Protein AF-A0A4V1CML1-F1 (afdb_monomer)

Organism: NCBI:txid2566013

Mean predicted aligned error: 15.04 Å

Sequence (201 aa):
MDLTKALAPKSDQLDFADLDASGPQVFTITDVSENGTELADQQPVNIALAEFPRVWRPSKGMLRVLADNWGKDVKVWVGRRVELYGDPDVYFGKEKRGGTRISRLSHITSSKTTLVNPRGGRGAHWTVKPLPDAPTAPALDIATTTDRAALKAAWRAATPEVRAQIEARVAELDAAAKEPEPDQPALDGEWADVAETGGAR

Foldseek 3Di:
DDCPVVPDDPDQADWLVVQVVVPKDKWAFADKDADPDPCCVQQGIWTDTPPDPHTHGDGQLQLQVCCVAQNPPCVSRHRWMWIKHWDQCDDDVPDSRIGIHTAETEPHDAKDKGQSDPVDDDPRIDIHGYDPDQPPLPPDPLVPDPDPVSLVVQLVSDDPVVVVSSVVSVVVSVVVVVDDDPDDDDPPDDDDDDDDDDDDD

Solvent-accessible surface area (backbone atoms only — not comparable to full-atom values): 12138 Å² total; per-residue (Å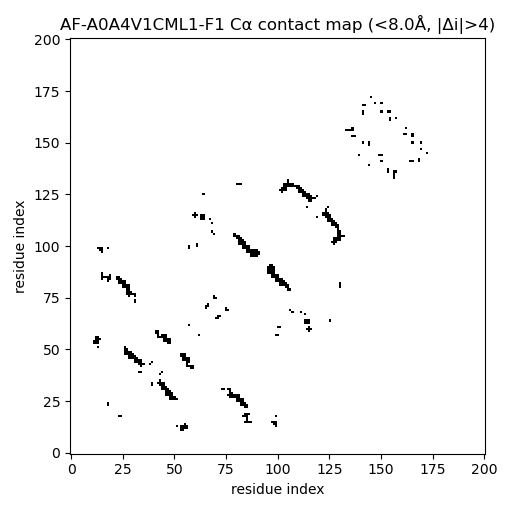²): 137,83,57,70,77,78,68,52,72,97,63,77,48,64,51,26,71,65,22,58,78,67,42,71,44,75,35,37,29,68,42,74,45,77,32,87,56,99,54,22,92,60,26,50,38,34,32,34,34,74,81,42,100,41,30,37,57,52,44,62,36,54,48,42,45,48,32,76,67,68,44,80,56,62,78,71,46,45,77,38,40,40,27,38,27,38,38,69,86,30,64,58,90,93,42,76,72,31,29,73,42,68,52,25,32,45,93,47,93,55,70,48,76,33,73,39,34,92,88,51,68,92,78,11,62,47,67,31,35,46,38,76,74,73,63,70,57,71,90,63,54,62,89,74,60,82,56,64,69,59,48,55,56,37,44,78,59,42,54,75,71,54,30,54,55,45,52,52,44,52,50,50,57,53,49,64,72,65,59,75,81,81,80,75,80,80,83,85,75,90,80,79,92,80,88,79,89,83,86,88,132

pLDDT: mean 79.58, std 18.43, range [35.62, 97.75]

Structure (mmCIF, N/CA/C/O backbone):
data_AF-A0A4V1CML1-F1
#
_entry.id   AF-A0A4V1CML1-F1
#
loop_
_atom_site.group_PDB
_atom_site.id
_atom_site.type_symbol
_atom_site.label_atom_id
_atom_site.label_alt_id
_atom_site.label_comp_id
_atom_site.label_asym_id
_atom_site.label_entity_id
_atom_site.label_seq_id
_atom_site.pdbx_PDB_ins_code
_atom_site.Cartn_x
_atom_site.Cartn_y
_atom_site.Cartn_z
_atom_site.occupancy
_atom_site.B_iso_or_equiv
_atom_site.auth_seq_id
_atom_site.auth_comp_id
_atom_site.auth_asym_id
_atom_site.auth_atom_id
_atom_site.pdbx_PDB_model_num
ATOM 1 N N . MET A 1 1 ? 25.905 1.750 24.874 1.00 57.06 1 MET A N 1
ATOM 2 C CA . MET A 1 1 ? 25.836 2.535 23.625 1.00 57.06 1 MET A CA 1
ATOM 3 C C . MET A 1 1 ? 24.883 1.809 22.697 1.00 57.06 1 MET A C 1
ATOM 5 O O . MET A 1 1 ? 25.139 0.652 22.400 1.00 57.06 1 MET A O 1
ATOM 9 N N . ASP A 1 2 ? 23.772 2.441 22.329 1.00 63.78 2 ASP A N 1
ATOM 10 C CA . ASP A 1 2 ? 22.786 1.879 21.401 1.00 63.78 2 ASP A CA 1
ATOM 11 C C . ASP A 1 2 ? 23.144 2.316 19.970 1.00 63.78 2 ASP A C 1
ATOM 13 O O . ASP A 1 2 ? 23.201 3.512 19.678 1.00 63.78 2 ASP A O 1
ATOM 17 N N . LEU A 1 3 ? 23.450 1.347 19.104 1.00 72.25 3 LEU A N 1
ATOM 18 C CA . LEU A 1 3 ? 23.878 1.576 17.719 1.00 72.25 3 LEU A CA 1
ATOM 19 C C . LEU A 1 3 ? 22.707 1.634 16.729 1.00 72.25 3 LEU A C 1
ATOM 21 O O . LEU A 1 3 ? 22.927 1.926 15.555 1.00 72.25 3 LEU A O 1
ATOM 25 N N . THR A 1 4 ? 21.469 1.414 17.180 1.00 69.06 4 THR A N 1
ATOM 26 C CA . THR A 1 4 ? 20.285 1.304 16.311 1.00 69.06 4 THR A CA 1
ATOM 27 C C . THR A 1 4 ? 20.094 2.548 15.442 1.00 69.06 4 THR A C 1
ATOM 29 O O . THR A 1 4 ? 19.865 2.445 14.240 1.00 69.06 4 THR A O 1
ATOM 32 N N . LYS A 1 5 ? 20.286 3.745 16.014 1.00 62.50 5 LYS A N 1
ATOM 33 C CA . LYS A 1 5 ? 20.194 5.015 15.270 1.00 62.50 5 LYS A CA 1
ATOM 34 C C . LYS A 1 5 ? 21.357 5.246 14.300 1.00 62.50 5 LYS A C 1
ATOM 36 O O . LYS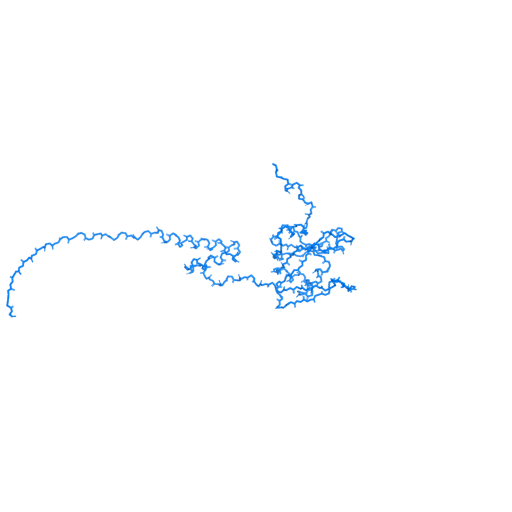 A 1 5 ? 21.169 5.916 13.294 1.00 62.50 5 LYS A O 1
ATOM 41 N N . ALA A 1 6 ? 22.548 4.726 14.601 1.00 65.38 6 ALA A N 1
ATOM 42 C CA . ALA A 1 6 ? 23.738 4.908 13.766 1.00 65.38 6 ALA A CA 1
ATOM 43 C C . ALA A 1 6 ? 23.764 3.952 12.562 1.00 65.38 6 ALA A C 1
ATOM 45 O O . ALA A 1 6 ? 24.340 4.283 11.529 1.00 65.38 6 ALA A O 1
ATOM 46 N N . LEU A 1 7 ? 23.133 2.782 12.696 1.00 67.00 7 LEU A N 1
ATOM 47 C CA . LEU A 1 7 ? 22.997 1.781 11.636 1.00 67.00 7 LEU A CA 1
ATOM 48 C C . LEU A 1 7 ? 21.767 2.007 10.746 1.00 67.00 7 LEU A C 1
ATOM 50 O O . LEU A 1 7 ? 21.638 1.337 9.723 1.00 67.00 7 LEU A O 1
ATOM 54 N N . ALA A 1 8 ? 20.873 2.931 11.120 1.00 61.59 8 ALA A N 1
ATOM 55 C CA . ALA A 1 8 ? 19.689 3.251 10.337 1.00 61.59 8 ALA A CA 1
ATOM 56 C C . ALA A 1 8 ? 20.099 3.717 8.923 1.00 61.59 8 ALA A C 1
ATOM 58 O O . ALA A 1 8 ? 20.842 4.698 8.787 1.00 61.59 8 ALA A O 1
ATOM 59 N N . PRO A 1 9 ? 19.642 3.034 7.858 1.00 62.88 9 PRO A N 1
ATOM 60 C CA . PRO A 1 9 ? 19.912 3.456 6.492 1.00 62.88 9 PRO A CA 1
ATOM 61 C C . PRO A 1 9 ? 19.412 4.887 6.259 1.00 62.88 9 PRO A C 1
ATOM 63 O O . PRO A 1 9 ? 18.312 5.240 6.680 1.00 62.88 9 PRO A O 1
ATOM 66 N N . LYS A 1 10 ? 20.188 5.712 5.541 1.00 66.75 10 LYS A N 1
ATOM 67 C CA . LYS A 1 10 ? 19.769 7.054 5.087 1.00 66.75 10 LYS A CA 1
ATOM 68 C C . LYS A 1 10 ? 18.764 6.959 3.933 1.00 66.75 10 LYS A C 1
ATOM 70 O O . LYS A 1 10 ? 19.011 7.479 2.850 1.00 66.75 10 LYS A O 1
ATOM 75 N N . SER A 1 11 ? 17.677 6.233 4.136 1.00 81.62 11 SER A N 1
ATOM 76 C CA . SER A 1 11 ? 16.599 6.141 3.164 1.00 81.62 11 SER A CA 1
ATOM 77 C C . SER A 1 11 ? 15.475 7.087 3.564 1.00 81.62 11 SER A C 1
ATOM 79 O O . SER A 1 11 ? 15.117 7.202 4.737 1.00 81.62 11 SER A O 1
ATOM 81 N N . ASP A 1 12 ? 14.912 7.776 2.585 1.00 87.94 12 ASP A N 1
ATOM 82 C CA . ASP A 1 12 ? 13.790 8.700 2.728 1.00 87.94 12 ASP A CA 1
ATOM 83 C C . ASP A 1 12 ? 12.435 8.031 2.426 1.00 87.94 12 ASP A C 1
ATOM 85 O O . ASP A 1 12 ? 11.404 8.702 2.416 1.00 87.94 12 ASP A O 1
ATOM 89 N N . GLN A 1 13 ? 12.427 6.708 2.219 1.00 90.69 13 GLN A N 1
ATOM 90 C CA . GLN A 1 13 ? 11.239 5.916 1.890 1.00 90.69 13 GLN A CA 1
ATOM 91 C C . GLN A 1 13 ? 11.057 4.692 2.799 1.00 90.69 13 GLN A C 1
ATOM 93 O O . GLN A 1 13 ? 12.003 4.233 3.424 1.00 90.69 13 GLN A O 1
ATOM 98 N N . LEU A 1 14 ? 9.843 4.138 2.845 1.00 92.75 14 LEU A N 1
ATOM 99 C CA . LEU A 1 14 ? 9.567 2.818 3.427 1.00 92.75 14 LEU A CA 1
ATOM 100 C C . LEU A 1 14 ? 10.293 1.719 2.635 1.00 92.75 14 LEU A C 1
ATOM 102 O O . LEU A 1 14 ? 10.008 1.518 1.448 1.00 92.75 14 LEU A O 1
ATOM 106 N N . ASP A 1 15 ? 11.179 0.979 3.302 1.00 90.50 15 ASP A N 1
ATOM 107 C CA . ASP A 1 15 ? 12.017 -0.056 2.702 1.00 90.50 15 ASP A CA 1
ATOM 108 C C . ASP A 1 15 ? 11.597 -1.470 3.122 1.00 90.50 15 ASP A C 1
ATOM 110 O O . ASP A 1 15 ? 10.799 -1.690 4.032 1.00 90.50 15 ASP A O 1
ATOM 114 N N . PHE A 1 16 ? 12.189 -2.466 2.457 1.00 91.75 16 PHE A N 1
ATOM 115 C CA . PHE A 1 16 ? 12.040 -3.875 2.823 1.00 91.75 16 PHE A CA 1
ATOM 116 C C . PHE A 1 16 ? 12.395 -4.134 4.296 1.00 91.75 16 PHE A C 1
ATOM 118 O O . PHE A 1 16 ? 11.633 -4.804 4.981 1.00 91.75 16 PHE A O 1
ATOM 125 N N . ALA A 1 17 ? 13.502 -3.568 4.790 1.00 88.62 17 ALA A N 1
ATOM 126 C CA . ALA A 1 17 ? 13.993 -3.810 6.148 1.00 88.62 17 ALA A CA 1
ATOM 127 C C . ALA A 1 17 ? 13.000 -3.379 7.244 1.00 88.62 17 ALA A C 1
ATOM 129 O O . ALA A 1 17 ? 12.928 -4.027 8.287 1.00 88.62 17 ALA A O 1
ATOM 130 N N . ASP A 1 18 ? 12.206 -2.329 6.999 1.00 89.50 18 ASP A N 1
ATOM 131 C CA . ASP A 1 18 ? 11.186 -1.864 7.947 1.00 89.50 18 ASP A CA 1
ATOM 132 C C . ASP A 1 18 ? 10.067 -2.906 8.131 1.00 89.50 18 ASP A C 1
ATOM 134 O O . ASP A 1 18 ? 9.567 -3.113 9.240 1.00 89.50 18 ASP A O 1
ATOM 138 N N . LEU A 1 19 ? 9.693 -3.588 7.042 1.00 91.88 19 LEU A N 1
ATOM 139 C CA . LEU A 1 19 ? 8.616 -4.583 7.014 1.00 91.88 19 LEU A CA 1
ATOM 140 C C . LEU A 1 19 ? 9.109 -6.011 7.275 1.00 91.88 19 LEU A C 1
ATOM 142 O O . LEU A 1 19 ? 8.330 -6.845 7.724 1.00 91.88 19 LEU A O 1
ATOM 146 N N . ASP A 1 20 ? 10.378 -6.307 7.002 1.00 90.50 20 ASP A N 1
ATOM 147 C CA . ASP A 1 20 ? 10.991 -7.610 7.282 1.00 90.50 20 ASP A CA 1
ATOM 148 C C . ASP A 1 20 ? 11.080 -7.859 8.793 1.00 90.50 20 ASP A C 1
ATOM 150 O O . ASP A 1 20 ? 10.697 -8.919 9.283 1.00 90.50 20 ASP A O 1
ATOM 154 N N . ALA A 1 21 ? 11.481 -6.834 9.554 1.00 81.44 21 ALA A N 1
ATOM 155 C CA . ALA A 1 21 ? 11.555 -6.913 11.011 1.00 81.44 21 ALA A CA 1
ATOM 156 C C . ALA A 1 21 ? 10.172 -6.916 11.689 1.00 81.44 21 ALA A C 1
ATOM 158 O O . ALA A 1 21 ? 9.992 -7.547 12.731 1.00 81.44 21 ALA A O 1
ATOM 159 N N . SER A 1 22 ? 9.202 -6.200 11.114 1.00 84.69 22 SER A N 1
ATOM 160 C CA . SER A 1 22 ? 7.903 -5.928 11.750 1.00 84.69 22 SER A CA 1
ATOM 161 C C . SER A 1 22 ? 6.769 -6.837 11.263 1.00 84.69 22 SER A C 1
ATOM 163 O O . SER A 1 22 ? 5.709 -6.893 11.888 1.00 84.69 22 SER A O 1
ATOM 165 N N . GLY A 1 23 ? 6.974 -7.541 10.148 1.00 90.44 23 GLY A N 1
ATOM 166 C CA . GLY A 1 23 ? 5.938 -8.286 9.441 1.00 90.44 23 GLY A CA 1
ATOM 167 C C . GLY A 1 23 ? 4.966 -7.392 8.653 1.00 90.44 23 GLY A C 1
ATOM 168 O O . GLY A 1 23 ? 5.175 -6.183 8.524 1.00 90.44 23 GLY A O 1
ATOM 169 N N . PRO A 1 24 ? 3.891 -7.982 8.091 1.00 94.06 24 PRO A N 1
ATOM 170 C CA . PRO A 1 24 ? 2.874 -7.238 7.356 1.00 94.06 24 PRO A CA 1
ATOM 171 C C . PRO A 1 24 ? 2.201 -6.159 8.214 1.00 94.06 24 PRO A C 1
ATOM 173 O O . PRO A 1 24 ? 1.735 -6.441 9.318 1.00 94.06 24 PRO A O 1
ATOM 176 N N . GLN A 1 25 ? 2.099 -4.942 7.684 1.00 95.25 25 GLN A N 1
ATOM 177 C CA . GLN A 1 25 ? 1.499 -3.791 8.357 1.00 95.25 25 GLN A CA 1
ATOM 178 C C . GLN A 1 25 ? 0.441 -3.126 7.482 1.00 95.25 25 GLN A C 1
ATOM 180 O O . GLN A 1 25 ? 0.572 -3.050 6.260 1.00 95.25 25 GLN A O 1
ATOM 185 N N . VAL A 1 26 ? -0.621 -2.644 8.125 1.00 95.75 26 VAL A N 1
ATOM 186 C CA . VAL A 1 26 ? -1.698 -1.902 7.468 1.00 95.75 26 VAL A CA 1
ATOM 187 C C . VAL A 1 26 ? -1.407 -0.415 7.572 1.00 95.75 26 VAL A C 1
ATOM 189 O O . VAL A 1 26 ? -1.172 0.087 8.667 1.00 95.75 26 VAL A O 1
ATOM 192 N N . PHE A 1 27 ? -1.485 0.270 6.438 1.00 96.06 27 PHE A N 1
ATOM 193 C CA . PHE A 1 27 ? -1.281 1.702 6.329 1.00 96.06 27 PHE A CA 1
ATOM 194 C C . PHE A 1 27 ? -2.471 2.387 5.668 1.00 96.06 27 PHE A C 1
ATOM 196 O O . PHE A 1 27 ? -3.073 1.848 4.735 1.00 96.06 27 PHE A O 1
ATOM 203 N N . THR A 1 28 ? -2.772 3.596 6.118 1.00 96.81 28 THR A N 1
ATOM 204 C CA . THR A 1 28 ? -3.773 4.496 5.556 1.00 96.81 28 THR A CA 1
ATOM 205 C C . THR A 1 28 ? -3.086 5.519 4.663 1.00 96.81 28 THR A C 1
ATOM 207 O O . THR A 1 28 ? -2.165 6.208 5.095 1.00 96.81 28 THR A O 1
ATOM 210 N N . ILE A 1 29 ? -3.539 5.633 3.415 1.00 97.19 29 ILE A N 1
ATOM 211 C CA . ILE A 1 29 ? -3.007 6.609 2.462 1.00 97.19 29 ILE A CA 1
ATOM 212 C C . ILE A 1 29 ? -3.536 7.996 2.822 1.00 97.19 29 ILE A C 1
ATOM 214 O O . ILE A 1 29 ? -4.749 8.211 2.831 1.00 97.19 29 ILE A O 1
ATOM 218 N N . THR A 1 30 ? -2.635 8.937 3.086 1.00 96.69 30 THR A N 1
ATOM 219 C CA . THR A 1 30 ? -2.987 10.320 3.448 1.00 96.69 30 THR A CA 1
ATOM 220 C C . THR A 1 30 ? -2.797 11.296 2.301 1.00 96.69 30 THR A C 1
ATOM 222 O O . THR A 1 30 ? -3.561 12.250 2.189 1.00 96.69 30 THR A O 1
ATOM 225 N N . ASP A 1 31 ? -1.819 11.046 1.435 1.00 95.81 31 ASP A N 1
ATOM 226 C CA . ASP A 1 31 ? -1.539 11.878 0.271 1.00 95.81 31 ASP A CA 1
ATOM 227 C C . ASP A 1 31 ? -0.819 11.074 -0.817 1.00 95.81 31 ASP A C 1
ATOM 229 O O . ASP A 1 31 ? -0.156 10.066 -0.539 1.00 95.81 31 ASP A O 1
ATOM 233 N N . VAL A 1 32 ? -0.955 11.520 -2.064 1.00 96.50 32 VAL A N 1
ATOM 234 C CA . VAL A 1 32 ? -0.279 10.936 -3.222 1.00 96.50 32 VAL A CA 1
ATOM 235 C C . VAL A 1 32 ? 0.266 12.057 -4.098 1.00 96.50 32 VAL A C 1
ATOM 237 O O . VAL A 1 32 ? -0.492 12.873 -4.616 1.00 96.50 32 VAL A O 1
ATOM 240 N N . SER A 1 33 ? 1.579 12.060 -4.314 1.00 94.06 33 SER A N 1
ATOM 241 C CA . SER A 1 33 ? 2.273 13.062 -5.128 1.00 94.06 33 SER A CA 1
ATOM 242 C C . SER A 1 33 ? 3.215 12.420 -6.141 1.00 94.06 33 SER A C 1
ATOM 244 O O . SER A 1 33 ? 3.603 11.255 -6.021 1.00 94.06 33 SER A O 1
ATOM 246 N N . GLU A 1 34 ? 3.584 13.173 -7.173 1.00 91.75 34 GLU A N 1
ATOM 247 C CA . GLU A 1 34 ? 4.591 12.732 -8.137 1.00 91.75 34 GLU A CA 1
AT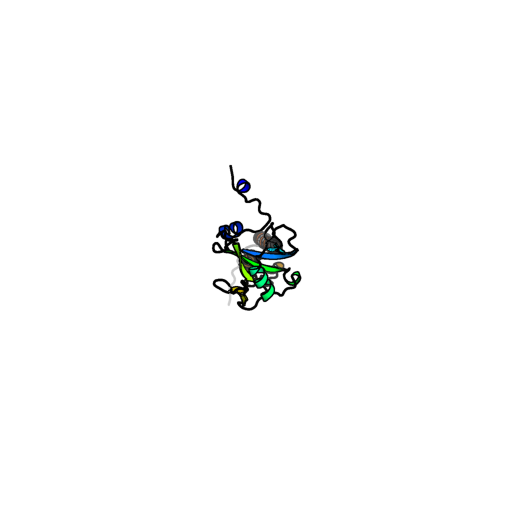OM 248 C C . GLU A 1 34 ? 5.972 12.657 -7.474 1.00 91.75 34 GLU A C 1
ATOM 250 O O . GLU A 1 34 ? 6.344 13.487 -6.640 1.00 91.75 34 GLU A O 1
ATOM 255 N N . ASN A 1 35 ? 6.750 11.642 -7.841 1.00 88.50 35 ASN A N 1
ATOM 256 C CA . ASN A 1 35 ? 8.131 11.538 -7.405 1.00 88.50 35 ASN A CA 1
ATOM 257 C C . ASN A 1 35 ? 9.032 12.340 -8.348 1.00 88.50 35 ASN A C 1
ATOM 259 O O . ASN A 1 35 ? 9.252 11.928 -9.480 1.00 88.50 35 ASN A O 1
ATOM 263 N N . GLY A 1 36 ? 9.576 13.456 -7.862 1.00 82.88 36 GLY A N 1
ATOM 264 C CA . GLY A 1 36 ? 10.515 14.310 -8.600 1.00 82.88 36 GLY A CA 1
ATOM 265 C C . GLY A 1 36 ? 11.998 13.956 -8.427 1.00 82.88 36 GLY A C 1
ATOM 266 O O . GLY A 1 36 ? 12.849 14.783 -8.732 1.00 82.88 36 GLY A O 1
ATOM 267 N N . THR A 1 37 ? 12.329 12.783 -7.876 1.00 82.25 37 THR A N 1
ATOM 268 C CA . THR A 1 37 ? 13.727 12.340 -7.693 1.00 82.25 37 THR A CA 1
ATOM 269 C C . THR A 1 37 ? 14.297 11.675 -8.951 1.00 82.25 37 THR A C 1
ATOM 271 O O . THR A 1 37 ? 13.561 11.294 -9.855 1.00 82.25 37 THR A O 1
ATOM 274 N N . GLU A 1 38 ? 15.608 11.419 -8.974 1.00 78.81 38 GLU A N 1
ATOM 275 C CA . GLU A 1 38 ? 16.299 10.676 -10.050 1.00 78.81 38 GLU A CA 1
ATOM 276 C C . GLU A 1 38 ? 15.730 9.259 -10.300 1.00 78.81 38 GLU A C 1
ATOM 278 O O . GLU A 1 38 ? 15.997 8.633 -11.325 1.00 78.81 38 GLU A O 1
ATOM 283 N N . LEU A 1 39 ? 14.940 8.720 -9.362 1.00 77.25 39 LEU A N 1
ATOM 284 C CA . LEU A 1 39 ? 14.286 7.413 -9.475 1.00 77.25 39 LEU A CA 1
ATOM 285 C C . LEU A 1 39 ? 12.833 7.496 -9.970 1.00 77.25 39 LEU A C 1
ATOM 287 O O . LEU A 1 39 ? 12.160 6.462 -10.013 1.00 77.25 39 LEU A O 1
ATOM 291 N N . ALA A 1 40 ? 12.351 8.675 -10.380 1.00 80.25 40 ALA A N 1
ATOM 292 C CA . ALA A 1 40 ? 10.995 8.900 -10.894 1.00 80.25 40 ALA A CA 1
ATOM 293 C C . ALA A 1 40 ? 10.599 7.897 -11.989 1.00 80.25 40 ALA A C 1
ATOM 295 O O . ALA A 1 40 ? 9.509 7.324 -11.968 1.00 80.25 40 ALA A O 1
ATOM 296 N N . ASP A 1 41 ? 11.525 7.584 -12.898 1.00 82.25 41 ASP A N 1
ATOM 297 C CA . ASP A 1 41 ? 11.290 6.622 -13.975 1.00 82.25 41 ASP A CA 1
ATOM 298 C C . ASP A 1 41 ? 10.977 5.213 -13.474 1.00 82.25 41 ASP A C 1
ATOM 300 O O . ASP A 1 41 ? 10.316 4.446 -14.173 1.00 82.25 41 ASP A O 1
ATOM 304 N N . GLN A 1 42 ? 11.457 4.826 -12.293 1.00 82.44 42 GLN A N 1
ATOM 305 C CA . GLN A 1 42 ? 11.249 3.496 -11.712 1.00 82.44 42 GLN A CA 1
ATOM 306 C C . GLN A 1 42 ? 10.114 3.497 -10.687 1.00 82.44 42 GLN A C 1
ATOM 308 O O . GLN A 1 42 ? 9.357 2.524 -10.600 1.00 82.44 42 GLN A O 1
ATOM 313 N N . GLN A 1 43 ? 9.986 4.598 -9.957 1.00 86.38 43 GLN A N 1
ATOM 314 C CA . GLN A 1 43 ? 9.055 4.812 -8.861 1.00 86.38 43 GLN A CA 1
ATOM 315 C C . GLN A 1 43 ? 8.420 6.202 -9.017 1.00 86.38 43 GLN A C 1
ATOM 317 O O . GLN A 1 43 ? 8.844 7.139 -8.352 1.00 86.38 43 GLN A O 1
ATOM 322 N N . PRO A 1 44 ? 7.418 6.367 -9.894 1.00 89.38 44 PRO A N 1
ATOM 323 C CA . PRO A 1 44 ? 6.927 7.690 -10.298 1.00 89.38 44 PRO A CA 1
ATOM 324 C C . PRO A 1 44 ? 6.062 8.401 -9.254 1.00 89.38 44 PRO A C 1
ATOM 326 O O . PRO A 1 44 ? 5.678 9.546 -9.463 1.00 89.38 44 PRO A O 1
ATOM 329 N N . VAL A 1 45 ? 5.714 7.736 -8.151 1.00 93.75 45 VAL A N 1
ATOM 330 C CA . VAL A 1 45 ? 4.722 8.223 -7.187 1.00 93.75 45 VAL A CA 1
ATOM 331 C C . VAL A 1 45 ? 5.249 8.065 -5.764 1.00 93.75 45 VAL A C 1
ATOM 333 O O . VAL A 1 45 ? 5.774 7.008 -5.409 1.00 93.75 45 VAL A O 1
ATOM 336 N N . ASN A 1 46 ? 5.060 9.105 -4.956 1.00 95.69 46 ASN A N 1
ATOM 337 C CA . ASN A 1 46 ? 5.202 9.094 -3.507 1.00 95.69 46 ASN A CA 1
ATOM 338 C C . ASN A 1 46 ? 3.818 8.922 -2.872 1.00 95.69 46 ASN A C 1
ATOM 340 O O . ASN A 1 46 ? 2.897 9.677 -3.177 1.00 95.69 46 ASN A O 1
ATOM 344 N N . ILE A 1 47 ? 3.676 7.950 -1.976 1.00 97.31 47 ILE A N 1
ATOM 345 C CA . ILE A 1 47 ? 2.454 7.730 -1.199 1.00 97.31 47 ILE A CA 1
ATOM 346 C C . ILE A 1 47 ? 2.771 8.016 0.268 1.00 97.31 47 ILE A C 1
ATOM 348 O O . ILE A 1 47 ? 3.587 7.318 0.870 1.00 97.31 47 ILE A O 1
ATOM 352 N N . ALA A 1 48 ? 2.143 9.039 0.842 1.00 97.25 48 ALA A N 1
ATOM 353 C CA . ALA A 1 48 ? 2.236 9.316 2.269 1.00 97.25 48 ALA A CA 1
ATOM 354 C C . ALA A 1 48 ? 1.311 8.371 3.049 1.00 97.25 48 ALA A C 1
ATOM 356 O O . ALA A 1 48 ? 0.180 8.100 2.632 1.00 97.25 48 ALA A O 1
ATOM 357 N N . LEU A 1 49 ? 1.815 7.856 4.170 1.00 96.94 49 LEU A N 1
ATOM 358 C CA . LEU A 1 49 ? 1.134 6.878 5.015 1.00 96.94 49 LEU A CA 1
ATOM 359 C C . LEU A 1 49 ? 0.912 7.484 6.404 1.00 96.94 49 LEU A C 1
ATOM 361 O O . LEU A 1 49 ? 1.817 8.111 6.945 1.00 96.94 49 LEU A O 1
ATOM 365 N N . ALA A 1 50 ? -0.270 7.306 6.997 1.00 93.88 50 ALA A N 1
ATOM 366 C CA . ALA A 1 50 ? -0.571 7.877 8.316 1.00 93.88 50 ALA A CA 1
ATOM 367 C C . ALA A 1 50 ? 0.290 7.259 9.433 1.00 93.88 50 ALA A C 1
ATOM 369 O O . ALA A 1 50 ? 0.678 7.934 10.382 1.00 93.88 50 ALA A O 1
ATOM 370 N N . GLU A 1 51 ? 0.586 5.967 9.316 1.00 93.88 51 GLU A N 1
ATOM 371 C CA . GLU A 1 51 ? 1.239 5.153 10.339 1.00 93.88 51 GLU A CA 1
ATOM 372 C C . GLU A 1 51 ? 2.753 5.017 10.108 1.00 93.88 51 GLU A C 1
ATOM 374 O O . GLU A 1 51 ? 3.427 4.314 10.860 1.00 93.88 51 GLU A O 1
ATOM 379 N N . PHE A 1 52 ? 3.307 5.681 9.084 1.00 92.44 52 PHE A N 1
ATOM 380 C CA . PHE A 1 52 ? 4.738 5.647 8.791 1.00 92.44 52 PHE A CA 1
ATOM 381 C C . PHE A 1 52 ? 5.285 7.038 8.448 1.00 92.44 52 PHE A C 1
ATOM 383 O O . PHE A 1 52 ? 4.717 7.728 7.608 1.00 92.44 52 PHE A O 1
ATOM 390 N N . PRO A 1 53 ? 6.417 7.463 9.040 1.00 91.19 53 PRO A N 1
ATOM 391 C CA . PRO A 1 53 ? 6.906 8.834 8.889 1.00 91.19 53 PRO A CA 1
ATOM 392 C C . PRO A 1 53 ? 7.517 9.140 7.512 1.00 91.19 53 PRO A C 1
ATOM 394 O O . PRO A 1 53 ? 7.680 10.308 7.168 1.00 91.19 53 PRO A O 1
ATOM 397 N N . ARG A 1 54 ? 7.903 8.117 6.739 1.00 93.25 54 ARG A N 1
ATOM 398 C CA . ARG A 1 54 ? 8.490 8.262 5.395 1.00 93.25 54 ARG A CA 1
ATOM 399 C C . ARG A 1 54 ? 7.472 7.882 4.321 1.00 93.25 54 ARG A C 1
ATOM 401 O O . ARG A 1 54 ? 6.527 7.143 4.581 1.00 93.25 54 ARG A O 1
ATOM 408 N N . VAL A 1 55 ? 7.686 8.349 3.094 1.00 95.31 55 VAL A N 1
ATOM 409 C CA . VAL A 1 55 ? 6.810 7.994 1.969 1.00 95.31 55 VAL A CA 1
ATOM 410 C C . VAL A 1 55 ? 7.038 6.552 1.529 1.00 95.31 55 VAL A C 1
ATOM 412 O O . VAL A 1 55 ? 8.151 6.035 1.569 1.00 95.31 55 VAL A O 1
ATOM 415 N N . TRP A 1 56 ? 5.997 5.895 1.045 1.00 96.00 56 TRP A N 1
ATOM 416 C CA . TRP A 1 56 ? 6.129 4.644 0.316 1.00 96.00 56 TRP A CA 1
ATOM 417 C C . TRP A 1 56 ? 6.162 4.914 -1.187 1.00 96.00 56 TRP A C 1
ATOM 419 O O . TRP A 1 56 ? 5.301 5.605 -1.732 1.00 96.00 56 TRP A O 1
ATOM 429 N N . ARG A 1 57 ? 7.161 4.349 -1.869 1.00 94.88 57 ARG A N 1
ATOM 430 C CA . ARG A 1 57 ? 7.333 4.461 -3.321 1.00 94.88 57 ARG A CA 1
ATOM 431 C C . ARG A 1 57 ? 7.098 3.105 -3.990 1.00 94.88 57 ARG A C 1
ATOM 433 O O . ARG A 1 57 ? 8.036 2.310 -4.135 1.00 94.88 57 ARG A O 1
ATOM 440 N N . PRO A 1 58 ? 5.853 2.789 -4.384 1.00 94.25 58 PRO A N 1
ATOM 441 C CA . PRO A 1 58 ? 5.532 1.500 -4.983 1.00 94.25 58 PRO A CA 1
ATOM 442 C C . PRO A 1 58 ? 6.297 1.263 -6.290 1.00 94.25 58 PRO A C 1
ATOM 444 O O . PRO A 1 58 ? 6.475 2.158 -7.118 1.00 94.25 58 PRO A O 1
ATOM 447 N N . SER A 1 59 ? 6.686 0.008 -6.526 1.00 92.25 59 SER A N 1
ATOM 448 C CA . SER A 1 59 ? 7.184 -0.411 -7.840 1.00 92.25 59 SER A CA 1
ATOM 449 C C . SER A 1 59 ? 6.091 -0.286 -8.910 1.00 92.25 59 SER A C 1
ATOM 451 O O . SER A 1 59 ? 4.898 -0.367 -8.610 1.00 92.25 59 SER A O 1
ATOM 453 N N . LYS A 1 60 ? 6.472 -0.198 -10.193 1.00 92.44 60 LYS A N 1
ATOM 454 C CA . LYS A 1 60 ? 5.505 -0.180 -11.315 1.00 92.44 60 LYS A CA 1
ATOM 455 C C . LYS A 1 60 ? 4.515 -1.347 -11.289 1.00 92.44 60 LYS A C 1
ATOM 457 O O . LYS A 1 60 ? 3.380 -1.194 -11.725 1.00 92.44 60 LYS A O 1
ATOM 462 N N . GLY A 1 61 ? 4.942 -2.518 -10.815 1.00 94.00 61 GLY A N 1
ATOM 463 C CA . GLY A 1 61 ? 4.054 -3.666 -10.641 1.00 94.00 61 GLY A CA 1
ATOM 464 C C . GLY A 1 61 ? 2.983 -3.394 -9.586 1.00 94.00 61 GLY A C 1
ATOM 465 O O . GLY A 1 61 ? 1.803 -3.586 -9.852 1.00 94.00 61 GLY A O 1
ATOM 466 N N . MET A 1 62 ? 3.375 -2.875 -8.422 1.00 95.81 62 MET A N 1
ATOM 467 C CA . MET A 1 62 ? 2.433 -2.535 -7.351 1.00 95.81 62 MET A CA 1
ATOM 468 C C . MET A 1 62 ? 1.532 -1.346 -7.716 1.00 95.81 62 MET A C 1
ATOM 470 O O . MET A 1 62 ? 0.351 -1.365 -7.388 1.00 95.81 62 MET A O 1
ATOM 474 N N . LEU A 1 63 ? 2.020 -0.372 -8.492 1.00 96.00 63 LEU A N 1
ATOM 475 C CA . LEU A 1 63 ? 1.168 0.685 -9.053 1.00 96.00 63 LEU A CA 1
ATOM 476 C C . LEU A 1 63 ? 0.080 0.133 -9.982 1.00 96.00 63 LEU A C 1
ATOM 478 O O . LEU A 1 63 ? -1.049 0.613 -9.937 1.00 96.00 63 LEU A O 1
ATOM 482 N N . ARG A 1 64 ? 0.377 -0.898 -10.789 1.00 96.38 64 ARG A N 1
ATOM 483 C CA . ARG A 1 64 ? -0.652 -1.581 -11.596 1.00 96.38 64 ARG A CA 1
ATOM 484 C C . ARG A 1 64 ? -1.711 -2.234 -10.719 1.00 96.38 64 ARG A C 1
ATOM 486 O O . ARG A 1 64 ? -2.885 -2.134 -11.038 1.00 96.38 64 ARG A O 1
ATOM 493 N N . VAL A 1 65 ? -1.312 -2.848 -9.602 1.00 97.50 65 VAL A N 1
ATOM 494 C CA . VAL A 1 65 ? -2.257 -3.425 -8.632 1.00 97.50 65 VAL A CA 1
ATOM 495 C C . VAL A 1 65 ? -3.199 -2.348 -8.094 1.00 97.50 65 VAL A C 1
ATOM 497 O O . VAL A 1 65 ? -4.411 -2.549 -8.113 1.00 97.50 65 VAL A O 1
ATOM 500 N N . LEU A 1 66 ? -2.675 -1.196 -7.666 1.00 97.75 66 LEU A N 1
ATOM 501 C CA . LEU A 1 66 ? -3.508 -0.088 -7.184 1.00 97.75 66 LEU A CA 1
ATOM 502 C C . LEU A 1 66 ? -4.447 0.427 -8.283 1.00 97.75 66 LEU A C 1
ATOM 504 O O . LEU A 1 66 ? -5.654 0.525 -8.065 1.00 97.75 66 LEU A O 1
ATOM 508 N N . ALA A 1 67 ? -3.920 0.664 -9.486 1.00 96.69 67 ALA A N 1
ATOM 509 C CA . ALA A 1 67 ? -4.696 1.162 -10.617 1.00 96.69 67 ALA A CA 1
ATOM 510 C C . ALA A 1 67 ? -5.814 0.199 -11.054 1.00 96.69 67 ALA A C 1
ATOM 512 O O . ALA A 1 67 ? -6.927 0.639 -11.338 1.00 96.69 67 ALA A O 1
ATOM 513 N N . ASP A 1 68 ? -5.546 -1.107 -11.081 1.00 97.19 68 ASP A N 1
ATOM 514 C CA . ASP A 1 68 ? -6.530 -2.122 -11.460 1.00 97.19 68 ASP A CA 1
ATOM 515 C C . ASP A 1 68 ? -7.641 -2.272 -10.418 1.00 97.19 68 ASP A C 1
ATOM 517 O O . ASP A 1 68 ? -8.771 -2.617 -10.767 1.00 97.19 68 ASP A O 1
ATOM 521 N N . ASN A 1 69 ? -7.339 -2.070 -9.133 1.00 97.06 69 ASN A N 1
ATOM 522 C CA . ASN A 1 69 ? -8.297 -2.274 -8.045 1.00 97.06 69 ASN A CA 1
ATOM 523 C C . ASN A 1 69 ? -9.103 -1.013 -7.724 1.00 97.06 69 ASN A C 1
ATOM 525 O O . ASN A 1 69 ? -10.297 -1.111 -7.453 1.00 97.06 69 ASN A O 1
ATOM 529 N N . TRP A 1 70 ? -8.472 0.158 -7.757 1.00 96.69 70 TRP A N 1
ATOM 530 C CA . TRP A 1 70 ? -9.066 1.416 -7.298 1.00 96.69 70 TRP A CA 1
ATOM 531 C C . TRP A 1 70 ? -9.251 2.460 -8.398 1.00 96.69 70 TRP A C 1
ATOM 533 O O . TRP A 1 70 ? -9.886 3.484 -8.160 1.00 96.69 70 TRP A O 1
ATOM 543 N N . GLY A 1 71 ? -8.741 2.197 -9.600 1.00 95.75 71 GLY A N 1
ATOM 544 C CA . GLY A 1 71 ? -8.721 3.152 -10.699 1.00 95.75 71 GLY A CA 1
ATOM 545 C C . GLY A 1 71 ? -7.441 3.985 -10.726 1.00 95.75 71 GLY A C 1
ATOM 546 O O . GLY A 1 71 ? -6.626 3.963 -9.805 1.00 95.75 71 GLY A O 1
ATOM 547 N N . LYS A 1 72 ? -7.256 4.717 -11.826 1.00 95.62 72 LYS A N 1
ATOM 548 C CA . LYS A 1 72 ? -6.048 5.516 -12.100 1.00 95.62 72 LYS A CA 1
ATOM 549 C C . LYS A 1 72 ? -6.076 6.914 -11.477 1.00 95.62 72 LYS A C 1
ATOM 551 O O . LYS A 1 72 ? -5.059 7.596 -11.504 1.00 95.62 72 LYS A O 1
ATOM 556 N N . ASP A 1 73 ? -7.224 7.346 -10.961 1.00 93.38 73 ASP A N 1
ATOM 557 C CA . ASP A 1 73 ? -7.332 8.616 -10.251 1.00 93.38 73 ASP A CA 1
ATOM 558 C C . ASP A 1 73 ? -6.783 8.457 -8.830 1.00 93.38 73 ASP A C 1
ATOM 560 O O . ASP A 1 73 ? -7.413 7.840 -7.971 1.00 93.38 73 ASP A O 1
ATOM 564 N N . VAL A 1 74 ? -5.596 9.013 -8.590 1.00 92.25 74 VAL A N 1
ATOM 565 C CA . VAL A 1 74 ? -4.901 8.915 -7.300 1.00 92.25 74 VAL A CA 1
ATOM 566 C C . VAL A 1 74 ? -5.653 9.606 -6.164 1.00 92.25 74 VAL A C 1
ATOM 568 O O . VAL A 1 74 ? -5.489 9.220 -5.009 1.00 92.25 74 VAL A O 1
ATOM 571 N N . LYS A 1 75 ? -6.539 10.567 -6.464 1.00 92.06 75 LYS A N 1
ATOM 572 C CA . LYS A 1 75 ? -7.362 11.237 -5.443 1.00 92.06 75 LYS A CA 1
ATOM 573 C C . LYS A 1 75 ? -8.289 10.255 -4.738 1.00 92.06 75 LYS A C 1
ATOM 575 O O . LYS A 1 75 ? -8.558 10.392 -3.552 1.00 92.06 75 LYS A O 1
ATOM 580 N N . VAL A 1 76 ? -8.736 9.233 -5.464 1.00 94.50 76 VAL A N 1
ATOM 581 C CA . VAL A 1 76 ? -9.604 8.172 -4.947 1.00 94.50 76 VAL A CA 1
ATOM 582 C C . VAL A 1 76 ? -8.860 7.264 -3.959 1.00 94.50 76 VAL A C 1
ATOM 584 O O . VAL A 1 76 ? -9.500 6.562 -3.176 1.00 94.50 76 VAL A O 1
ATOM 587 N N . TRP A 1 77 ? -7.524 7.246 -3.991 1.00 96.38 77 TRP A N 1
ATOM 588 C CA . TRP A 1 77 ? -6.709 6.392 -3.125 1.00 96.38 77 TRP A CA 1
ATOM 589 C C . TRP A 1 77 ? -6.581 6.958 -1.708 1.00 96.38 77 TRP A C 1
ATOM 591 O O . TRP A 1 77 ? -6.399 6.184 -0.770 1.00 96.38 77 TRP A O 1
ATOM 601 N N . VAL A 1 78 ? -6.704 8.277 -1.538 1.00 95.44 78 VAL A N 1
ATOM 602 C CA . VAL A 1 78 ? -6.635 8.941 -0.229 1.00 95.44 78 VAL A CA 1
ATOM 603 C C . VAL A 1 78 ? -7.761 8.441 0.681 1.00 95.44 78 VAL A C 1
ATOM 605 O O . VAL A 1 78 ? -8.903 8.276 0.257 1.00 95.44 78 VAL A O 1
ATOM 608 N N . GLY A 1 79 ? -7.423 8.140 1.936 1.00 93.00 79 GLY A N 1
ATOM 609 C CA . GLY A 1 79 ? -8.317 7.529 2.922 1.00 93.00 79 GLY A CA 1
ATOM 610 C C . GLY A 1 79 ? -8.474 6.010 2.782 1.00 93.00 79 GLY A C 1
ATOM 611 O O . GLY A 1 79 ? -9.015 5.363 3.680 1.00 93.00 79 GLY A O 1
ATOM 612 N N . ARG A 1 80 ? -7.979 5.398 1.696 1.00 96.12 80 ARG A N 1
ATOM 613 C CA . ARG A 1 80 ? -7.958 3.936 1.561 1.00 96.12 80 ARG A CA 1
ATOM 614 C C . ARG A 1 80 ? -6.767 3.343 2.301 1.00 96.12 80 ARG A C 1
ATOM 616 O O . ARG A 1 80 ? -5.723 3.964 2.478 1.00 96.12 80 ARG A O 1
ATOM 623 N N . ARG A 1 81 ? -6.937 2.090 2.709 1.00 96.56 81 ARG A N 1
ATOM 624 C CA . ARG A 1 81 ? -5.943 1.299 3.436 1.00 96.56 81 ARG A CA 1
ATOM 625 C C . ARG A 1 81 ? -5.316 0.218 2.561 1.00 96.56 81 ARG A C 1
ATOM 627 O O . ARG A 1 81 ? -6.028 -0.438 1.787 1.00 96.56 81 ARG A O 1
ATOM 634 N N . VAL A 1 82 ? -4.015 0.019 2.738 1.00 97.38 82 VAL A N 1
ATOM 635 C CA . VAL A 1 82 ? -3.182 -1.018 2.112 1.00 97.38 82 VAL A CA 1
ATOM 636 C C . VAL A 1 82 ? -2.496 -1.841 3.197 1.00 97.38 82 VAL A C 1
ATOM 638 O O . VAL A 1 82 ? -2.042 -1.284 4.185 1.00 97.38 82 VAL A O 1
ATOM 641 N N . GLU A 1 83 ? -2.395 -3.156 3.027 1.00 97.31 83 GLU A N 1
ATOM 642 C CA . GLU A 1 83 ? -1.481 -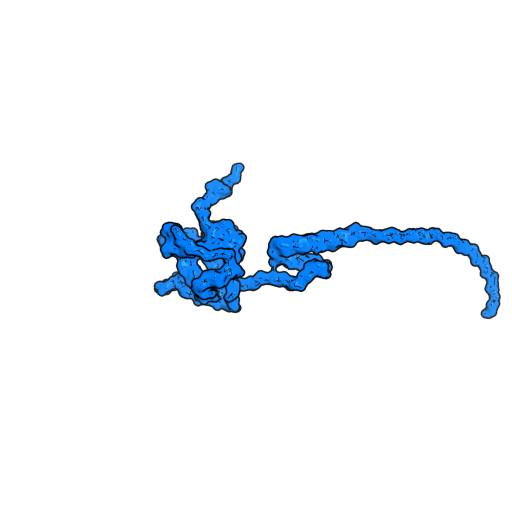3.974 3.830 1.00 97.31 83 GLU A CA 1
ATOM 643 C C . GLU A 1 83 ? -0.216 -4.236 3.019 1.00 97.31 83 GLU A C 1
ATOM 645 O O . GLU A 1 83 ? -0.281 -4.804 1.920 1.00 97.31 83 GLU A O 1
ATOM 650 N N . LEU A 1 84 ? 0.918 -3.795 3.556 1.00 97.69 84 LEU A N 1
ATOM 651 C CA . LEU A 1 84 ? 2.234 -3.949 2.957 1.00 97.69 84 LEU A CA 1
ATOM 652 C C . LEU A 1 84 ? 3.045 -4.968 3.742 1.00 97.69 84 LEU A C 1
ATOM 654 O O . LEU A 1 84 ? 2.971 -5.022 4.965 1.00 97.69 84 LEU A O 1
ATOM 658 N N . TYR A 1 85 ? 3.859 -5.745 3.039 1.00 96.50 85 TYR A N 1
ATOM 659 C CA . TYR A 1 85 ? 4.809 -6.665 3.652 1.00 96.50 85 TYR A CA 1
ATOM 660 C C . TYR A 1 85 ? 6.147 -6.657 2.903 1.00 96.50 85 TYR A C 1
ATOM 662 O O . TYR A 1 85 ? 6.221 -6.263 1.731 1.00 96.50 85 TYR A O 1
ATOM 670 N N . GLY A 1 86 ? 7.205 -7.082 3.595 1.00 95.62 86 GLY A N 1
ATOM 671 C CA . GLY A 1 86 ? 8.528 -7.280 3.014 1.00 95.62 86 GLY A CA 1
ATOM 672 C C . GLY A 1 86 ? 8.599 -8.621 2.289 1.00 95.62 86 GLY A C 1
ATOM 673 O O . GLY A 1 86 ? 8.428 -9.670 2.902 1.00 95.62 86 GLY A O 1
ATOM 674 N N . ASP A 1 87 ? 8.847 -8.598 0.982 1.00 94.25 87 ASP A N 1
ATOM 675 C CA . ASP A 1 87 ? 9.087 -9.797 0.181 1.00 94.25 87 ASP A CA 1
ATOM 676 C C . ASP A 1 87 ? 10.596 -9.934 -0.100 1.00 94.25 87 ASP A C 1
ATOM 678 O O . ASP A 1 87 ? 11.130 -9.150 -0.897 1.00 94.25 87 ASP A O 1
ATOM 682 N N . PRO A 1 88 ? 11.292 -10.913 0.512 1.00 93.19 88 PRO A N 1
ATOM 683 C CA . PRO A 1 88 ? 12.724 -11.116 0.303 1.00 93.19 88 PRO A CA 1
ATOM 684 C C . PRO A 1 88 ? 13.044 -11.634 -1.107 1.00 93.19 88 PRO A C 1
ATOM 686 O O . PRO A 1 88 ? 14.194 -11.564 -1.537 1.00 93.19 88 PRO A O 1
ATOM 689 N N . ASP A 1 89 ? 12.054 -12.134 -1.857 1.00 90.69 89 ASP A N 1
ATOM 690 C CA . ASP A 1 89 ? 12.229 -12.686 -3.201 1.00 90.69 89 ASP A CA 1
ATOM 691 C C . ASP A 1 89 ? 12.221 -11.636 -4.320 1.00 90.69 89 ASP A C 1
ATOM 693 O O . ASP A 1 89 ? 12.382 -11.965 -5.500 1.00 90.69 89 ASP A O 1
ATOM 697 N N . VAL A 1 90 ? 12.075 -10.357 -3.974 1.00 88.88 90 VAL A N 1
ATOM 698 C CA . VAL A 1 90 ? 12.107 -9.261 -4.945 1.00 88.88 90 VAL A CA 1
ATOM 699 C C . VAL A 1 90 ? 13.539 -8.945 -5.375 1.00 88.88 90 VAL A C 1
ATOM 701 O O . VAL A 1 90 ? 14.449 -8.757 -4.566 1.00 88.88 90 VAL A O 1
ATOM 704 N N . TYR A 1 91 ? 13.710 -8.827 -6.691 1.00 84.25 91 TYR A N 1
ATOM 705 C CA . TYR A 1 91 ? 14.950 -8.391 -7.318 1.00 84.25 91 TYR A CA 1
ATOM 706 C C . TYR A 1 91 ? 14.895 -6.901 -7.650 1.00 84.25 91 TYR A C 1
ATOM 708 O O . TYR A 1 91 ? 13.907 -6.410 -8.199 1.00 84.25 91 TYR A O 1
ATOM 716 N N . PHE A 1 92 ? 15.997 -6.208 -7.381 1.00 77.81 92 PHE A N 1
ATOM 717 C CA . PHE A 1 92 ? 16.269 -4.862 -7.860 1.00 77.81 92 PHE A CA 1
ATOM 718 C C . PHE A 1 92 ? 17.439 -4.929 -8.846 1.00 77.81 92 PHE A C 1
ATOM 720 O O . PHE A 1 92 ? 18.580 -5.221 -8.478 1.00 77.81 92 PHE A O 1
ATOM 727 N N . GLY A 1 93 ? 17.151 -4.735 -10.134 1.00 78.94 93 GLY A N 1
ATOM 728 C CA . GLY A 1 93 ? 18.120 -5.011 -11.194 1.00 78.94 93 GLY A CA 1
ATOM 729 C C . GLY A 1 93 ? 18.519 -6.491 -11.207 1.00 78.94 93 GLY A C 1
ATOM 730 O O . GLY A 1 93 ? 17.682 -7.356 -11.452 1.00 78.94 93 GLY A O 1
ATOM 731 N N . LYS A 1 94 ? 19.801 -6.781 -10.956 1.00 81.56 94 LYS A N 1
ATOM 732 C CA . LYS A 1 94 ? 20.343 -8.152 -10.902 1.00 81.56 94 LYS A CA 1
ATOM 733 C C . LYS A 1 94 ? 20.459 -8.712 -9.480 1.00 81.56 94 LYS A C 1
ATOM 735 O O . LYS A 1 94 ? 20.806 -9.878 -9.322 1.00 81.56 94 LYS A O 1
ATOM 740 N N . GLU A 1 95 ? 20.177 -7.910 -8.456 1.00 84.69 95 GLU A N 1
ATOM 741 C CA . GLU A 1 95 ? 20.400 -8.281 -7.058 1.00 84.69 95 GLU A CA 1
ATOM 742 C C . GLU A 1 95 ? 19.087 -8.571 -6.332 1.00 84.69 95 GLU A C 1
ATOM 744 O O . GLU A 1 95 ? 18.108 -7.835 -6.463 1.00 84.69 95 GLU A O 1
ATOM 749 N N . LYS A 1 96 ? 19.077 -9.635 -5.526 1.00 87.69 96 LYS A N 1
ATOM 750 C CA . LYS A 1 96 ? 17.953 -10.009 -4.664 1.00 87.69 96 LYS A CA 1
ATOM 751 C C . LYS A 1 96 ? 18.029 -9.206 -3.361 1.00 87.69 96 LYS A C 1
ATOM 753 O O . LYS A 1 96 ? 18.634 -9.654 -2.394 1.00 87.69 96 LYS A O 1
ATOM 758 N N . ARG A 1 97 ? 17.492 -7.984 -3.377 1.00 85.25 97 ARG A N 1
ATOM 759 C CA . ARG A 1 97 ? 17.534 -7.045 -2.236 1.00 85.25 97 ARG A CA 1
ATOM 760 C C . ARG A 1 97 ? 16.280 -7.081 -1.361 1.00 85.25 97 ARG A C 1
ATOM 762 O O . ARG A 1 97 ? 16.266 -6.456 -0.307 1.00 85.25 97 ARG A O 1
ATOM 769 N N . GLY A 1 98 ? 15.241 -7.786 -1.801 1.00 90.44 98 GLY A N 1
ATOM 770 C CA . GLY A 1 98 ? 13.917 -7.688 -1.207 1.00 90.44 98 GLY A CA 1
ATOM 771 C C . GLY A 1 98 ? 13.193 -6.404 -1.623 1.00 90.44 98 GLY A C 1
ATOM 772 O O . GLY A 1 98 ? 13.752 -5.520 -2.278 1.00 90.44 98 GLY A O 1
ATOM 773 N N . GLY A 1 99 ? 11.904 -6.320 -1.307 1.00 91.62 99 GLY A N 1
ATOM 774 C CA . GLY A 1 99 ? 11.077 -5.178 -1.681 1.00 91.62 99 GLY A CA 1
ATOM 775 C C . GLY A 1 99 ? 9.726 -5.172 -0.986 1.00 91.62 99 GLY A C 1
ATOM 776 O O . GLY A 1 99 ? 9.308 -6.164 -0.398 1.00 91.62 99 GLY A O 1
ATOM 777 N N . THR A 1 100 ? 9.031 -4.042 -1.066 1.00 95.12 100 THR A N 1
ATOM 778 C CA . THR A 1 100 ? 7.703 -3.876 -0.468 1.00 95.12 100 THR A CA 1
ATOM 779 C C . THR A 1 100 ? 6.616 -4.341 -1.442 1.00 95.12 100 THR A C 1
ATOM 781 O O . THR A 1 100 ? 6.620 -3.987 -2.629 1.00 95.12 100 THR A O 1
ATOM 784 N N . ARG A 1 101 ? 5.682 -5.168 -0.963 1.00 96.19 101 ARG A N 1
ATOM 785 C CA . ARG A 1 101 ? 4.552 -5.682 -1.753 1.00 96.19 101 ARG A CA 1
ATOM 786 C C . ARG A 1 101 ? 3.230 -5.537 -1.020 1.00 96.19 101 ARG A C 1
ATOM 788 O O . ARG A 1 101 ? 3.193 -5.447 0.199 1.00 96.19 101 ARG A O 1
ATOM 795 N N . ILE A 1 102 ? 2.148 -5.534 -1.795 1.00 97.69 102 ILE A N 1
ATOM 796 C CA . ILE A 1 102 ? 0.774 -5.425 -1.302 1.00 97.69 102 ILE A CA 1
ATOM 797 C C . ILE A 1 102 ? 0.205 -6.830 -1.100 1.00 97.69 102 ILE A C 1
ATOM 799 O O . ILE A 1 102 ? 0.144 -7.605 -2.053 1.00 97.69 102 ILE A O 1
ATOM 803 N N . SER A 1 103 ? -0.267 -7.158 0.096 1.00 96.94 103 SER A N 1
ATOM 804 C CA . SER A 1 103 ? -0.988 -8.412 0.373 1.00 96.94 103 SER A CA 1
ATOM 805 C C . SER A 1 103 ? -2.504 -8.212 0.368 1.00 96.94 103 SER A C 1
ATOM 807 O O . SER A 1 103 ? -3.248 -9.061 -0.145 1.00 96.94 103 SER A O 1
ATOM 809 N N . ARG A 1 104 ? -2.974 -7.088 0.924 1.00 97.50 104 ARG A N 1
ATOM 810 C CA . ARG A 1 104 ? -4.400 -6.780 1.075 1.00 97.50 104 ARG A CA 1
ATOM 811 C C . ARG A 1 104 ? -4.724 -5.330 0.739 1.00 97.50 104 ARG A C 1
ATOM 813 O O . ARG A 1 104 ? -3.910 -4.439 0.963 1.00 97.50 104 ARG A O 1
ATOM 820 N N . LEU A 1 105 ? -5.932 -5.101 0.233 1.00 97.50 105 LEU A N 1
ATOM 821 C CA . LEU A 1 105 ? -6.461 -3.770 -0.070 1.00 97.50 105 LEU A CA 1
ATOM 822 C C . LEU A 1 105 ? -7.840 -3.590 0.554 1.00 97.50 105 LEU A C 1
ATOM 824 O O . LEU A 1 105 ? -8.671 -4.491 0.504 1.00 97.50 105 LEU A O 1
ATOM 828 N N . SER A 1 106 ? -8.104 -2.412 1.105 1.00 95.44 106 SER A N 1
ATOM 829 C CA . SER A 1 106 ? -9.477 -1.999 1.422 1.00 95.44 106 SER A CA 1
ATOM 830 C C . SER A 1 106 ? -10.274 -1.679 0.151 1.00 95.44 106 SER A C 1
ATOM 832 O O . SER A 1 106 ? -9.701 -1.537 -0.933 1.00 95.44 106 SER A O 1
ATOM 834 N N . HIS A 1 107 ? -11.594 -1.518 0.281 1.00 93.38 107 HIS A N 1
ATOM 835 C CA . HIS A 1 107 ? -12.473 -1.105 -0.822 1.00 93.38 107 HIS A CA 1
ATOM 836 C C . HIS A 1 107 ? -12.434 -2.052 -2.039 1.00 93.38 107 HIS A C 1
ATOM 838 O O . HIS A 1 107 ? -12.628 -1.624 -3.177 1.00 93.38 107 HIS A O 1
ATOM 844 N N . ILE A 1 108 ? -12.180 -3.341 -1.795 1.00 92.94 108 ILE A N 1
ATOM 845 C CA . ILE A 1 108 ? -12.388 -4.434 -2.751 1.00 92.94 108 ILE A CA 1
ATOM 846 C C . ILE A 1 108 ? -13.210 -5.526 -2.064 1.00 92.94 108 ILE A C 1
ATOM 848 O O . ILE A 1 108 ? -13.023 -5.796 -0.881 1.00 92.94 108 ILE A O 1
ATOM 852 N N . THR A 1 109 ? -14.134 -6.146 -2.793 1.00 89.12 109 THR A N 1
ATOM 853 C CA . THR A 1 109 ? -15.085 -7.123 -2.230 1.00 89.12 109 THR A CA 1
ATOM 854 C C . THR A 1 109 ? -14.588 -8.563 -2.310 1.00 89.12 109 THR A C 1
ATOM 856 O O . THR A 1 109 ? -14.995 -9.408 -1.519 1.00 89.12 109 THR A O 1
ATOM 859 N N . SER A 1 110 ? -13.689 -8.859 -3.247 1.00 91.81 110 SER A N 1
ATOM 860 C CA . SER A 1 110 ? -13.133 -10.193 -3.465 1.00 91.81 110 SER A CA 1
ATOM 861 C C . SER A 1 110 ? -11.653 -10.121 -3.816 1.00 91.81 110 SER A C 1
ATOM 863 O O . SER A 1 110 ? -11.126 -9.061 -4.157 1.00 91.81 110 SER A O 1
ATOM 865 N N . SER A 1 111 ? -10.969 -11.265 -3.759 1.00 96.00 111 SER A N 1
ATOM 866 C CA . SER A 1 111 ? -9.602 -11.355 -4.267 1.00 96.00 111 SER A CA 1
ATOM 867 C C . SER A 1 111 ? -9.550 -10.977 -5.743 1.00 96.00 111 SER A C 1
ATOM 869 O O . SER A 1 111 ? -10.402 -11.403 -6.525 1.00 96.00 111 SER A O 1
ATOM 871 N N . LYS A 1 112 ? -8.539 -10.193 -6.119 1.00 95.94 112 LYS A N 1
ATOM 872 C CA . LYS A 1 112 ? -8.325 -9.752 -7.498 1.00 95.94 112 LYS A CA 1
ATOM 873 C C . LYS A 1 112 ? -6.887 -10.014 -7.912 1.00 95.94 112 LYS A C 1
ATOM 875 O O . LYS A 1 112 ? -5.958 -9.753 -7.146 1.00 95.94 112 LYS A O 1
ATOM 880 N N . THR A 1 113 ? -6.717 -10.525 -9.126 1.00 96.50 113 THR A N 1
ATOM 881 C CA . THR A 1 113 ? -5.412 -10.812 -9.722 1.00 96.50 113 THR A CA 1
ATOM 882 C C . THR A 1 113 ? -5.104 -9.795 -10.812 1.00 96.50 113 THR A C 1
ATOM 884 O O . THR A 1 113 ? -5.885 -9.629 -11.744 1.00 96.50 113 THR A O 1
ATOM 887 N N . THR A 1 114 ? -3.950 -9.146 -10.702 1.00 96.69 114 THR A N 1
ATOM 888 C CA . THR A 1 114 ? -3.459 -8.123 -11.630 1.00 96.69 114 THR A CA 1
ATOM 889 C C . THR A 1 114 ? -2.219 -8.608 -12.364 1.00 96.69 114 THR A C 1
ATOM 891 O O . THR A 1 114 ? -1.331 -9.214 -11.766 1.00 96.69 114 THR A O 1
ATOM 894 N N . LEU A 1 115 ? -2.120 -8.294 -13.657 1.00 95.69 115 LEU A N 1
ATOM 895 C CA . LEU A 1 115 ? -0.897 -8.475 -14.433 1.00 95.69 115 LEU A CA 1
ATOM 896 C C . LEU A 1 115 ? 0.114 -7.367 -14.078 1.00 95.69 115 LEU A C 1
ATOM 898 O O . LEU A 1 115 ? 0.029 -6.236 -14.553 1.00 95.69 115 LEU A O 1
ATOM 902 N N . VAL A 1 116 ? 1.095 -7.691 -13.237 1.00 94.00 116 VAL A N 1
ATOM 903 C CA . VAL A 1 116 ? 2.126 -6.756 -12.758 1.00 94.00 116 VAL A CA 1
ATOM 904 C C . VAL A 1 116 ? 3.339 -6.658 -13.681 1.00 94.00 116 VAL A C 1
ATOM 906 O O . VAL A 1 116 ? 3.947 -5.587 -13.767 1.00 94.00 116 VAL A O 1
ATOM 909 N N . ASN A 1 117 ? 3.671 -7.738 -14.399 1.00 91.00 117 ASN A N 1
ATOM 910 C CA . ASN A 1 117 ? 4.704 -7.744 -15.436 1.00 91.00 117 ASN A CA 1
ATOM 911 C C . ASN A 1 117 ? 4.052 -7.839 -16.826 1.00 91.00 117 ASN A C 1
ATOM 913 O O . ASN A 1 117 ? 3.590 -8.919 -17.197 1.00 91.00 117 ASN A O 1
ATOM 917 N N . PRO A 1 118 ? 4.068 -6.760 -17.633 1.00 88.00 118 PRO A N 1
ATOM 918 C CA . PRO A 1 118 ? 3.476 -6.766 -18.972 1.00 88.00 118 PRO A CA 1
ATOM 919 C C . PRO A 1 118 ? 4.081 -7.803 -19.923 1.00 88.00 118 PRO A C 1
ATOM 921 O O . PRO A 1 118 ? 3.426 -8.211 -20.873 1.00 88.00 118 PRO A O 1
ATOM 924 N N . ARG A 1 119 ? 5.330 -8.230 -19.685 1.00 89.00 119 ARG A N 1
ATOM 925 C CA . ARG A 1 119 ? 6.006 -9.243 -20.510 1.00 89.00 119 ARG A CA 1
ATOM 926 C C . ARG A 1 119 ? 5.614 -10.679 -20.147 1.00 89.00 119 ARG A C 1
ATOM 928 O O . ARG A 1 119 ? 6.060 -11.606 -20.813 1.00 89.00 119 ARG A O 1
ATOM 935 N N . GLY A 1 120 ? 4.815 -10.879 -19.098 1.00 86.31 120 GLY A N 1
ATOM 936 C CA . GLY A 1 120 ? 4.462 -12.212 -18.619 1.00 86.31 120 GLY A CA 1
ATOM 937 C C . GLY A 1 120 ? 5.606 -12.914 -17.876 1.00 86.31 120 GLY A C 1
ATOM 938 O O . GLY A 1 120 ? 6.542 -12.282 -17.380 1.00 86.31 120 GLY A O 1
ATOM 939 N N . GLY A 1 121 ? 5.493 -14.238 -17.750 1.00 85.25 121 GLY A N 1
ATOM 940 C CA . GLY A 1 121 ? 6.454 -15.089 -17.044 1.00 85.25 121 GLY A CA 1
ATOM 941 C C . GLY A 1 121 ? 6.132 -15.333 -15.564 1.00 85.25 121 GLY A C 1
ATOM 942 O O . GLY A 1 121 ? 5.050 -15.019 -15.060 1.00 85.25 121 GLY A O 1
ATOM 943 N N . ARG A 1 122 ? 7.085 -15.943 -14.852 1.00 81.31 122 ARG A N 1
ATOM 944 C CA . ARG A 1 122 ? 6.940 -16.270 -13.427 1.00 81.31 122 ARG A CA 1
ATOM 945 C C . ARG A 1 122 ? 6.818 -14.983 -12.605 1.00 81.31 122 ARG A C 1
ATOM 947 O O . ARG A 1 122 ? 7.640 -14.086 -12.745 1.00 81.31 122 ARG A O 1
ATOM 954 N N . GLY A 1 123 ? 5.787 -14.894 -11.764 1.00 81.88 123 GLY A N 1
ATOM 955 C CA . GLY A 1 123 ? 5.504 -13.691 -10.969 1.00 81.88 123 GLY A CA 1
ATOM 956 C C . GLY A 1 123 ? 4.860 -12.546 -11.758 1.00 81.88 123 GLY A C 1
ATOM 957 O O . GLY A 1 123 ? 4.792 -11.427 -11.258 1.00 81.88 123 GLY A O 1
ATOM 958 N N . ALA A 1 124 ? 4.383 -12.796 -12.983 1.00 90.56 124 ALA A N 1
ATOM 959 C CA . ALA A 1 124 ? 3.713 -11.768 -13.775 1.00 90.56 124 ALA A CA 1
ATOM 960 C C . ALA A 1 124 ? 2.332 -11.386 -13.258 1.00 90.56 124 ALA A C 1
ATOM 962 O O . ALA A 1 124 ? 1.873 -10.288 -13.550 1.00 90.56 124 ALA A O 1
ATOM 963 N N . HIS A 1 125 ? 1.692 -12.269 -12.498 1.00 95.06 125 HIS A N 1
ATOM 964 C CA . HIS A 1 125 ? 0.400 -12.025 -11.883 1.00 95.06 125 HIS A CA 1
ATOM 965 C C . HIS A 1 125 ? 0.570 -11.839 -10.382 1.00 95.06 125 HIS A C 1
ATOM 967 O O . HIS A 1 125 ? 1.332 -12.566 -9.743 1.00 95.06 125 HIS A O 1
ATOM 973 N N . TRP A 1 126 ? -0.158 -10.876 -9.831 1.00 96.69 126 TRP A N 1
ATOM 974 C CA . TRP A 1 126 ? -0.178 -10.586 -8.410 1.00 96.69 126 TRP A CA 1
ATOM 975 C C . TRP A 1 126 ? -1.605 -10.578 -7.894 1.00 96.69 126 TRP A C 1
ATOM 977 O O . TRP A 1 126 ? -2.449 -9.862 -8.430 1.00 96.69 126 TRP A O 1
ATOM 987 N N . THR A 1 127 ? -1.870 -11.369 -6.860 1.00 97.06 127 THR A N 1
ATOM 988 C CA . THR A 1 127 ? -3.202 -11.477 -6.266 1.00 97.06 127 THR A CA 1
ATOM 989 C C . THR A 1 127 ? -3.227 -10.759 -4.932 1.00 97.06 127 THR A C 1
ATOM 991 O O . THR A 1 127 ? -2.439 -11.074 -4.045 1.00 97.06 127 THR A O 1
ATOM 994 N N . VAL A 1 128 ? -4.177 -9.843 -4.780 1.00 97.25 128 VAL A N 1
ATOM 995 C CA . VAL A 1 128 ? -4.473 -9.179 -3.509 1.00 97.25 128 VAL A CA 1
ATOM 996 C C . VAL A 1 128 ? -5.777 -9.707 -2.934 1.00 97.25 128 VAL A C 1
ATOM 998 O O . VAL A 1 128 ? -6.690 -10.091 -3.671 1.00 97.25 128 VAL A O 1
ATOM 1001 N N . LYS A 1 129 ? -5.862 -9.757 -1.605 1.00 97.44 129 LYS A N 1
ATOM 1002 C CA . LYS A 1 129 ? -7.087 -10.128 -0.885 1.00 97.44 129 LYS A CA 1
ATOM 1003 C C . LYS A 1 129 ? -7.784 -8.879 -0.336 1.00 97.44 129 LYS A C 1
ATOM 1005 O O . LYS A 1 129 ? -7.110 -7.876 -0.097 1.00 97.44 129 LYS A O 1
ATOM 1010 N N . PRO A 1 130 ? -9.101 -8.930 -0.094 1.00 96.50 130 PRO A N 1
ATOM 1011 C CA . PRO A 1 130 ? -9.769 -7.894 0.674 1.00 96.50 130 PRO A CA 1
ATOM 1012 C C . PRO A 1 130 ? -9.100 -7.732 2.035 1.00 96.50 130 PRO A C 1
ATOM 1014 O O . PRO A 1 130 ? -8.796 -8.714 2.721 1.00 96.50 130 PRO A O 1
ATOM 1017 N N . LEU A 1 131 ? -8.840 -6.485 2.400 1.00 93.25 131 LEU A N 1
ATOM 1018 C CA . LEU A 1 131 ? -8.530 -6.125 3.765 1.00 93.25 131 LEU A CA 1
ATOM 1019 C C . LEU A 1 131 ? -9.838 -6.242 4.549 1.00 93.25 131 LEU A C 1
ATOM 1021 O O . LEU A 1 131 ? -10.831 -5.660 4.108 1.00 93.25 131 LEU A O 1
ATOM 1025 N N . PRO A 1 132 ? -9.865 -6.970 5.678 1.00 83.31 132 PRO A N 1
ATOM 1026 C CA . PRO A 1 132 ? -11.000 -6.899 6.577 1.00 83.31 132 PRO A CA 1
ATOM 1027 C C . PRO A 1 132 ? -11.260 -5.429 6.893 1.00 83.31 132 PRO A C 1
ATOM 1029 O O . PRO A 1 132 ? -10.315 -4.656 7.127 1.00 83.31 132 PRO A O 1
ATOM 1032 N N . ASP A 1 133 ? -12.524 -5.022 6.890 1.00 67.12 133 ASP A N 1
ATOM 1033 C CA . ASP A 1 133 ? -12.847 -3.742 7.492 1.00 67.12 133 ASP A CA 1
ATOM 1034 C C . ASP A 1 133 ? -12.242 -3.751 8.895 1.00 67.12 133 ASP A C 1
ATOM 1036 O O . ASP A 1 133 ? -12.300 -4.765 9.602 1.00 67.12 133 ASP A O 1
ATOM 1040 N N . ALA A 1 134 ? -11.545 -2.661 9.259 1.00 55.94 134 ALA A N 1
ATOM 1041 C CA . ALA A 1 134 ? -11.224 -2.495 10.669 1.00 55.94 134 ALA A CA 1
ATOM 1042 C C . ALA A 1 134 ? -12.563 -2.678 11.375 1.00 55.94 134 ALA A C 1
ATOM 1044 O O . ALA A 1 134 ? -13.541 -2.135 10.852 1.00 55.94 134 ALA A O 1
ATOM 1045 N N . PRO A 1 135 ? -12.651 -3.477 12.450 1.00 46.16 135 PRO A N 1
ATOM 1046 C CA . PRO A 1 135 ? -13.887 -3.545 13.189 1.00 46.16 135 PRO A CA 1
ATOM 1047 C C . PRO A 1 135 ? -14.206 -2.103 13.557 1.00 46.16 135 PRO A C 1
ATOM 1049 O O . PRO A 1 135 ? -13.562 -1.523 14.428 1.00 46.16 135 PRO A O 1
ATOM 1052 N N . THR A 1 136 ? -15.156 -1.506 12.829 1.00 42.12 136 THR A N 1
ATOM 1053 C CA . THR A 1 136 ? -15.982 -0.436 13.337 1.00 42.12 136 THR A CA 1
ATOM 1054 C C . THR A 1 136 ? -16.378 -1.013 14.666 1.00 42.12 136 THR A C 1
ATOM 1056 O O . THR A 1 136 ? -17.061 -2.044 14.704 1.00 42.12 136 THR A O 1
ATOM 1059 N N . ALA A 1 137 ? -15.825 -0.455 15.749 1.00 47.22 137 ALA A N 1
ATOM 1060 C CA . ALA A 1 137 ? -16.389 -0.724 17.049 1.00 47.22 137 ALA A CA 1
ATOM 1061 C C . ALA A 1 137 ? -17.897 -0.618 16.806 1.00 47.22 137 ALA A C 1
ATOM 1063 O O . ALA A 1 137 ? -18.305 0.362 16.161 1.00 47.22 137 ALA A O 1
ATOM 1064 N N . PRO A 1 138 ? -18.710 -1.632 17.174 1.00 43.12 138 PRO A N 1
ATOM 1065 C CA . PRO A 1 138 ? -20.149 -1.421 17.147 1.00 43.12 138 PRO A CA 1
ATOM 1066 C C . PRO A 1 138 ? -20.357 -0.051 17.776 1.00 43.12 138 PRO A C 1
ATOM 1068 O O . PRO A 1 138 ? -19.596 0.281 18.691 1.00 43.12 138 PRO A O 1
ATOM 1071 N N . ALA A 1 139 ? -21.253 0.764 17.220 1.00 47.81 139 ALA A N 1
ATOM 1072 C CA . ALA A 1 139 ? -21.607 2.058 17.786 1.00 47.81 139 ALA A CA 1
ATOM 1073 C C . ALA A 1 139 ? -22.189 1.822 19.192 1.00 47.81 139 ALA A C 1
ATOM 1075 O O . ALA A 1 139 ? -23.388 1.856 19.422 1.00 47.81 139 ALA A O 1
ATOM 1076 N N . LEU A 1 140 ? -21.315 1.442 20.114 1.00 53.50 140 LEU A N 1
ATOM 1077 C CA . LEU A 1 140 ? -21.454 1.491 21.531 1.00 53.50 140 LEU A CA 1
ATOM 1078 C C . LEU A 1 140 ? -21.430 2.981 21.751 1.00 53.50 140 LEU A C 1
ATOM 1080 O O . LEU A 1 140 ? -20.423 3.641 21.476 1.00 53.50 140 LEU A O 1
ATOM 1084 N N . ASP A 1 141 ? -22.552 3.506 22.212 1.00 61.81 141 ASP A N 1
ATOM 1085 C CA . ASP A 1 141 ? -22.499 4.745 22.952 1.00 61.81 141 ASP A CA 1
ATOM 1086 C C . ASP A 1 141 ? -21.545 4.489 24.119 1.00 61.81 141 ASP A C 1
ATOM 1088 O O . ASP A 1 141 ? -21.899 3.866 25.125 1.00 61.81 141 ASP A O 1
ATOM 1092 N N . ILE A 1 142 ? -20.291 4.912 23.953 1.00 62.47 142 ILE A N 1
ATOM 1093 C CA . ILE A 1 142 ? -19.255 4.810 24.983 1.00 62.47 142 ILE A CA 1
ATOM 1094 C C . ILE A 1 142 ? -19.792 5.472 26.259 1.00 62.47 142 ILE A C 1
ATOM 1096 O O . ILE A 1 142 ? -19.594 4.955 27.351 1.00 62.47 142 ILE A O 1
ATOM 1100 N N . ALA A 1 143 ? -20.582 6.541 26.109 1.00 60.91 143 ALA A N 1
ATOM 1101 C CA . ALA A 1 143 ? -21.258 7.239 27.196 1.00 60.91 143 ALA A CA 1
ATOM 1102 C C . ALA A 1 143 ? -22.261 6.374 27.989 1.00 60.91 143 ALA A C 1
ATOM 1104 O O . ALA A 1 143 ? -22.383 6.546 29.199 1.00 60.91 143 ALA A O 1
ATOM 1105 N N . THR A 1 144 ? -22.979 5.438 27.357 1.00 67.38 144 THR A N 1
ATOM 1106 C CA . THR A 1 144 ? -24.050 4.661 28.021 1.00 67.38 144 THR A CA 1
ATOM 1107 C C . THR A 1 144 ? -23.640 3.230 28.356 1.00 67.38 144 THR A C 1
ATOM 1109 O O . THR A 1 144 ? -24.267 2.582 29.193 1.00 67.38 144 THR A O 1
ATOM 1112 N N . THR A 1 145 ? -22.552 2.741 27.762 1.00 74.69 145 THR A N 1
ATOM 1113 C CA . THR A 1 145 ? -22.061 1.382 27.987 1.00 74.69 145 THR A CA 1
ATOM 1114 C C . THR A 1 145 ? -21.480 1.241 29.395 1.00 74.69 145 THR A C 1
ATOM 1116 O O . THR A 1 145 ? -20.536 1.937 29.768 1.00 74.69 145 THR A O 1
ATOM 1119 N N . THR A 1 146 ? -22.029 0.309 30.174 1.00 73.75 146 THR A N 1
ATOM 1120 C CA . THR A 1 146 ? -21.530 -0.085 31.506 1.00 73.75 146 THR A CA 1
ATOM 1121 C C . THR A 1 146 ? -20.743 -1.399 31.484 1.00 73.75 146 THR A C 1
ATOM 1123 O O . THR A 1 146 ? -20.049 -1.720 32.450 1.00 73.75 146 THR A O 1
ATOM 1126 N N . ASP A 1 147 ? -20.801 -2.154 30.380 1.00 78.00 147 ASP A N 1
ATOM 1127 C CA . ASP A 1 147 ? -20.048 -3.396 30.219 1.00 78.00 147 ASP A CA 1
ATOM 1128 C C . ASP A 1 147 ? -18.556 -3.119 29.956 1.00 78.00 147 ASP A C 1
ATOM 1130 O O . ASP A 1 147 ? -18.129 -2.724 28.866 1.00 78.00 147 ASP A O 1
ATOM 1134 N N . ARG A 1 148 ? -17.738 -3.384 30.978 1.00 74.00 148 ARG A N 1
ATOM 1135 C CA . ARG A 1 148 ? -16.277 -3.234 30.938 1.00 74.00 148 ARG A CA 1
ATOM 1136 C C . ARG A 1 148 ? -15.612 -4.162 29.916 1.00 74.00 148 ARG A C 1
ATOM 1138 O O . ARG A 1 148 ? -14.578 -3.799 29.352 1.00 74.00 148 ARG A O 1
ATOM 1145 N N . ALA A 1 149 ? -16.167 -5.349 29.665 1.00 71.62 149 ALA A N 1
ATOM 1146 C CA . ALA A 1 149 ? -15.623 -6.275 28.674 1.00 71.62 149 ALA A CA 1
ATOM 1147 C C . ALA A 1 149 ? -15.845 -5.741 27.251 1.00 71.62 149 ALA A C 1
ATOM 1149 O O . ALA A 1 149 ? -14.923 -5.791 26.430 1.00 71.62 149 ALA A O 1
ATOM 1150 N N . ALA A 1 150 ? -17.015 -5.147 26.997 1.00 67.81 150 ALA A N 1
ATOM 1151 C CA . ALA A 1 150 ? -17.325 -4.461 25.745 1.00 67.81 150 ALA A CA 1
ATOM 1152 C C . ALA A 1 150 ? -16.424 -3.232 25.523 1.00 67.81 150 ALA A C 1
ATOM 1154 O O . ALA A 1 150 ? -15.843 -3.088 24.445 1.00 67.81 150 ALA A O 1
ATOM 1155 N N . LEU A 1 151 ? -16.208 -2.403 26.554 1.00 72.19 151 LEU A N 1
ATOM 1156 C CA . LEU A 1 151 ? -15.290 -1.253 26.494 1.00 72.19 151 LEU A CA 1
ATOM 1157 C C . LEU A 1 151 ? -13.837 -1.684 26.212 1.00 72.19 151 LEU A C 1
ATOM 1159 O O . LEU A 1 151 ? -13.160 -1.093 25.373 1.00 72.19 151 LEU A O 1
ATOM 1163 N N . LYS A 1 152 ? -13.359 -2.771 26.834 1.00 74.88 152 LYS A N 1
ATOM 1164 C CA . LYS A 1 152 ? -12.010 -3.318 26.592 1.00 74.88 152 LYS A CA 1
ATOM 1165 C C . LYS A 1 152 ? -11.844 -3.890 25.182 1.00 74.88 152 LYS A C 1
ATOM 1167 O O . LYS A 1 152 ? -10.768 -3.766 24.591 1.00 74.88 152 LYS A O 1
ATOM 1172 N N . ALA A 1 153 ? -12.882 -4.527 24.641 1.00 71.12 153 ALA A N 1
ATOM 1173 C CA . ALA A 1 153 ? -12.891 -4.997 23.259 1.00 71.12 153 ALA A CA 1
ATOM 1174 C C . ALA A 1 153 ? -12.868 -3.818 22.272 1.00 71.12 153 ALA A C 1
ATOM 1176 O O . ALA A 1 153 ? -12.078 -3.836 21.327 1.00 71.12 153 ALA A O 1
ATOM 1177 N N . ALA A 1 154 ? -13.646 -2.765 22.544 1.00 69.38 154 ALA A N 1
ATOM 1178 C CA . ALA A 1 154 ? -13.659 -1.535 21.757 1.00 69.38 154 ALA A CA 1
ATOM 1179 C C . ALA A 1 154 ? -12.304 -0.799 21.795 1.00 69.38 154 ALA A C 1
ATOM 1181 O O . ALA A 1 154 ? -11.815 -0.382 20.749 1.00 69.38 154 ALA A O 1
ATOM 1182 N N . TRP A 1 155 ? -11.630 -0.725 22.952 1.00 74.12 155 TRP A N 1
ATOM 1183 C CA . TRP A 1 155 ? -10.318 -0.067 23.094 1.00 74.12 155 TRP A CA 1
ATOM 1184 C C . TRP A 1 155 ? -9.240 -0.682 22.188 1.00 74.12 155 TRP A C 1
ATOM 1186 O O . TRP A 1 155 ? -8.441 0.029 21.579 1.00 74.12 155 TRP A O 1
ATOM 1196 N N . ARG A 1 156 ? -9.244 -2.014 22.039 1.00 68.56 156 ARG A N 1
ATOM 1197 C CA . ARG A 1 156 ? -8.280 -2.740 21.190 1.00 68.56 156 ARG A CA 1
ATOM 1198 C C . ARG A 1 156 ? -8.436 -2.429 19.699 1.00 68.56 156 ARG A C 1
ATOM 1200 O O . ARG A 1 156 ? -7.458 -2.526 18.964 1.00 68.56 156 ARG A O 1
ATOM 1207 N N . ALA A 1 157 ? -9.643 -2.073 19.271 1.00 60.59 157 ALA A N 1
ATOM 1208 C CA . ALA A 1 157 ? -9.990 -1.766 17.885 1.00 60.59 157 ALA A CA 1
ATOM 1209 C C . ALA A 1 157 ? -10.035 -0.255 17.580 1.00 60.59 157 ALA A C 1
ATOM 1211 O O . ALA A 1 157 ? -10.120 0.136 16.419 1.00 60.59 157 ALA A O 1
ATOM 1212 N N . ALA A 1 158 ? -9.981 0.589 18.611 1.00 70.31 158 ALA A N 1
ATOM 1213 C CA . ALA A 1 158 ? -10.194 2.027 18.524 1.00 70.31 158 ALA A CA 1
ATOM 1214 C C . ALA A 1 158 ? -8.967 2.812 18.023 1.00 70.31 158 ALA A C 1
ATOM 1216 O O . ALA A 1 158 ? -7.814 2.436 18.275 1.00 70.31 158 ALA A O 1
ATOM 1217 N N . THR A 1 159 ? -9.234 3.951 17.374 1.00 70.12 159 THR A N 1
ATOM 1218 C CA . THR A 1 159 ? -8.254 5.013 17.088 1.00 70.12 159 THR A CA 1
ATOM 1219 C C . THR A 1 159 ? -7.792 5.686 18.392 1.00 70.12 159 THR A C 1
ATOM 1221 O O . THR A 1 159 ? -8.478 5.565 19.409 1.00 70.12 159 THR A O 1
ATOM 1224 N N . PRO A 1 160 ? -6.653 6.409 18.411 1.00 67.88 160 PRO A N 1
ATOM 1225 C CA . PRO A 1 160 ? -6.150 7.059 19.629 1.00 67.88 160 PRO A CA 1
ATOM 1226 C C . PRO A 1 160 ? -7.170 7.980 20.319 1.00 67.88 160 PRO A C 1
ATOM 1228 O O . PRO A 1 160 ? -7.256 7.998 21.542 1.00 67.88 160 PRO A O 1
ATOM 1231 N N . GLU A 1 161 ? -7.987 8.687 19.539 1.00 67.00 161 GLU A N 1
ATOM 1232 C CA . GLU A 1 161 ? -9.028 9.590 20.043 1.00 67.00 161 GLU A CA 1
ATOM 1233 C C . GLU A 1 161 ? -10.180 8.833 20.727 1.00 67.00 161 GLU A C 1
ATOM 1235 O O . GLU A 1 161 ? -10.610 9.190 21.822 1.00 67.00 161 GLU A O 1
ATOM 1240 N N . VAL A 1 162 ? -10.616 7.713 20.144 1.00 70.19 162 VAL A N 1
ATOM 1241 C CA . VAL A 1 162 ? -11.662 6.854 20.722 1.00 70.19 162 VAL A CA 1
ATOM 1242 C C . VAL A 1 162 ? -11.142 6.089 21.949 1.00 70.19 162 VAL A C 1
ATOM 1244 O O . VAL A 1 162 ? -11.893 5.848 22.893 1.00 70.19 162 VAL A O 1
ATOM 1247 N N . ARG A 1 163 ? -9.845 5.755 22.002 1.00 76.56 163 ARG A N 1
ATOM 1248 C CA . ARG A 1 163 ? -9.224 5.149 23.196 1.00 76.56 163 ARG A CA 1
ATOM 1249 C C . ARG A 1 163 ? -9.293 6.072 24.408 1.00 76.56 163 ARG A C 1
ATOM 1251 O O . ARG A 1 163 ? -9.658 5.597 25.477 1.00 76.56 163 ARG A O 1
ATOM 1258 N N . ALA A 1 164 ? -9.024 7.367 24.229 1.00 74.69 164 ALA A N 1
ATOM 1259 C CA . ALA A 1 164 ? -9.115 8.352 25.307 1.00 74.69 164 ALA A CA 1
ATOM 1260 C C . ALA A 1 164 ? -10.546 8.470 25.866 1.00 74.69 164 ALA A C 1
ATOM 1262 O O . ALA A 1 164 ? -10.737 8.545 27.078 1.00 74.69 164 ALA A O 1
ATOM 1263 N N . GLN A 1 165 ? -11.563 8.415 24.998 1.00 73.88 165 GLN A N 1
ATOM 1264 C CA . GLN A 1 165 ? -12.973 8.428 25.412 1.00 73.88 165 GLN A CA 1
ATOM 1265 C C . GLN A 1 165 ? -13.364 7.162 26.191 1.00 73.88 165 GLN A C 1
ATOM 1267 O O . GLN A 1 165 ? -14.075 7.239 27.192 1.00 73.88 165 GLN A O 1
ATOM 1272 N N . ILE A 1 166 ? -12.874 5.995 25.764 1.00 79.44 166 ILE A N 1
ATOM 1273 C CA . ILE A 1 166 ? -13.110 4.725 26.464 1.00 79.44 166 ILE A CA 1
ATOM 1274 C C . ILE A 1 166 ? -12.402 4.706 27.826 1.00 79.44 166 ILE A C 1
ATOM 1276 O O . ILE A 1 166 ? -12.987 4.260 28.810 1.00 79.44 166 ILE A O 1
ATOM 1280 N N . GLU A 1 167 ? -11.167 5.205 27.906 1.00 81.69 167 GLU A N 1
ATOM 1281 C CA . GLU A 1 167 ? -10.411 5.309 29.160 1.00 81.69 167 GLU A CA 1
ATOM 1282 C C . GLU A 1 167 ? -11.095 6.243 30.164 1.00 81.69 167 GLU A C 1
ATOM 1284 O O . GLU A 1 167 ? -11.248 5.870 31.328 1.00 81.69 167 GLU A O 1
ATOM 1289 N N . ALA A 1 168 ? -11.585 7.403 29.711 1.00 80.25 168 ALA A N 1
ATOM 1290 C CA . ALA A 1 168 ? -12.365 8.318 30.541 1.00 80.25 168 ALA A CA 1
ATOM 1291 C C . ALA A 1 168 ? -13.628 7.644 31.102 1.00 80.25 168 ALA A C 1
ATOM 1293 O O . ALA A 1 168 ? -13.902 7.740 32.297 1.00 80.25 168 ALA A O 1
ATOM 1294 N N . ARG A 1 169 ? -14.353 6.875 30.279 1.00 80.38 169 ARG A N 1
ATOM 1295 C CA . ARG A 1 169 ? -15.552 6.156 30.729 1.00 80.38 169 ARG A CA 1
ATOM 1296 C C . ARG A 1 169 ? -15.248 5.052 31.741 1.00 80.38 169 ARG A C 1
ATOM 1298 O O . ARG A 1 169 ? -15.987 4.876 32.706 1.00 80.38 169 ARG A O 1
ATOM 1305 N N . VAL A 1 170 ? -14.178 4.286 31.530 1.00 82.75 170 VAL A N 1
ATOM 1306 C CA . VAL A 1 170 ? -13.754 3.261 32.497 1.00 82.75 170 VAL A CA 1
ATOM 1307 C C . VAL A 1 170 ? -13.376 3.917 33.828 1.00 82.75 170 VAL A C 1
ATOM 1309 O O . VAL A 1 170 ? -13.778 3.411 34.873 1.00 82.75 170 VAL A O 1
ATOM 1312 N N . ALA A 1 171 ? -12.706 5.074 33.794 1.00 82.56 171 ALA A N 1
ATOM 1313 C CA . ALA A 1 171 ? -12.385 5.843 34.992 1.00 82.56 171 ALA A CA 1
ATOM 1314 C C . ALA A 1 171 ? -13.640 6.354 35.725 1.00 82.56 171 ALA A C 1
ATOM 1316 O O . ALA A 1 171 ? -13.688 6.276 36.950 1.00 82.56 171 ALA A O 1
ATOM 1317 N N . GLU A 1 172 ? -14.679 6.804 35.011 1.00 76.19 172 GLU A N 1
ATOM 1318 C CA . GLU A 1 172 ? -15.979 7.149 35.613 1.00 76.19 172 GLU A CA 1
ATOM 1319 C C . GLU A 1 172 ? -16.638 5.943 36.298 1.00 76.19 172 GLU A C 1
ATOM 1321 O O . GLU A 1 172 ? -17.132 6.061 37.417 1.00 76.19 172 GLU A O 1
ATOM 1326 N N . LEU A 1 173 ? -16.620 4.765 35.663 1.00 77.31 173 LEU A N 1
ATOM 1327 C CA . LEU A 1 173 ? -17.168 3.536 36.250 1.00 77.31 173 LEU A CA 1
ATOM 1328 C C . LEU A 1 173 ? -16.361 3.051 37.463 1.00 77.31 173 LEU A C 1
ATOM 1330 O O . LEU A 1 173 ? -16.925 2.415 38.352 1.00 77.31 173 LEU A O 1
ATOM 1334 N N . ASP A 1 174 ? -15.055 3.311 37.502 1.00 79.06 174 ASP A N 1
ATOM 1335 C CA . ASP A 1 174 ? -14.205 3.026 38.662 1.00 79.06 174 ASP A CA 1
ATOM 1336 C C . ASP A 1 174 ? -14.395 4.054 39.787 1.00 79.06 174 ASP A C 1
ATOM 1338 O O . ASP A 1 174 ? -14.355 3.679 40.958 1.00 79.06 174 ASP A O 1
ATOM 1342 N N . ALA A 1 175 ? -14.659 5.321 39.459 1.00 75.31 175 ALA A N 1
ATOM 1343 C CA . ALA A 1 175 ? -14.995 6.359 40.431 1.00 75.31 175 ALA A CA 1
ATOM 1344 C C . ALA A 1 175 ? -16.374 6.117 41.069 1.00 75.31 175 ALA A C 1
ATOM 1346 O O . ALA A 1 175 ? -16.484 6.146 42.291 1.00 75.31 175 ALA A O 1
ATOM 1347 N N . ALA A 1 176 ? -17.390 5.773 40.270 1.00 68.44 176 ALA A N 1
ATOM 1348 C CA . ALA A 1 176 ? -18.733 5.443 40.754 1.00 68.44 176 ALA A CA 1
ATOM 1349 C C . ALA A 1 176 ? -18.765 4.159 41.603 1.00 68.44 176 ALA A C 1
ATOM 1351 O O . ALA A 1 176 ? -19.560 4.044 42.527 1.00 68.44 176 ALA A O 1
ATOM 1352 N N . ALA A 1 177 ? -17.874 3.199 41.334 1.00 67.19 177 ALA A N 1
ATOM 1353 C CA . ALA A 1 177 ? -17.699 2.020 42.187 1.00 67.19 177 ALA A CA 1
ATOM 1354 C C . ALA A 1 177 ? -16.957 2.329 43.502 1.00 67.19 177 ALA A C 1
ATOM 1356 O O . ALA A 1 177 ? -16.929 1.492 44.404 1.00 67.19 177 ALA A O 1
ATOM 1357 N N . LYS A 1 178 ? -16.316 3.501 43.596 1.00 58.47 178 LYS A N 1
ATOM 1358 C CA . LYS A 1 178 ? -15.505 3.928 44.738 1.00 58.47 178 LYS A CA 1
ATOM 1359 C C . LYS A 1 178 ? -16.196 4.971 45.617 1.00 58.47 178 LYS A C 1
ATOM 1361 O O . LYS A 1 178 ? -15.658 5.289 46.673 1.00 58.47 178 LYS A O 1
ATOM 1366 N N . GLU A 1 179 ? -17.361 5.477 45.223 1.00 47.00 179 GLU A N 1
ATOM 1367 C CA . GLU A 1 179 ? -18.173 6.361 46.058 1.00 47.00 179 GLU A CA 1
ATOM 1368 C C . GLU A 1 179 ? -18.941 5.507 47.089 1.00 47.00 179 GLU A C 1
ATOM 1370 O O . GLU A 1 179 ? -19.802 4.714 46.702 1.00 47.00 179 GLU A O 1
ATOM 1375 N N . PRO A 1 180 ? -18.594 5.573 48.390 1.00 47.44 180 PRO A N 1
ATOM 1376 C CA . PRO A 1 180 ? -19.315 4.839 49.416 1.00 47.44 180 PRO A CA 1
ATOM 1377 C C . PRO A 1 180 ? -20.715 5.434 49.585 1.00 47.44 180 PRO A C 1
ATOM 1379 O O . PRO A 1 180 ? -20.894 6.651 49.626 1.00 47.44 180 PRO A O 1
ATOM 1382 N N . GLU A 1 181 ? -21.693 4.541 49.687 1.00 46.91 181 GLU A N 1
ATOM 1383 C CA . GLU A 1 181 ? -23.072 4.811 50.083 1.00 46.91 181 GLU A CA 1
ATOM 1384 C C . GLU A 1 181 ? -23.103 5.770 51.295 1.00 46.91 181 GLU A C 1
ATOM 1386 O O . GLU A 1 181 ? -22.424 5.496 52.290 1.00 46.91 181 GLU A O 1
ATOM 1391 N N . PRO A 1 182 ? -23.813 6.915 51.231 1.00 44.72 182 PRO A N 1
ATOM 1392 C CA . PRO A 1 182 ? -23.909 7.812 52.370 1.00 44.72 182 PRO A CA 1
ATOM 1393 C C . PRO A 1 182 ? -24.652 7.111 53.509 1.00 44.72 182 PRO A C 1
ATOM 1395 O O . PRO A 1 182 ? -25.824 6.756 53.389 1.00 44.72 182 PRO A 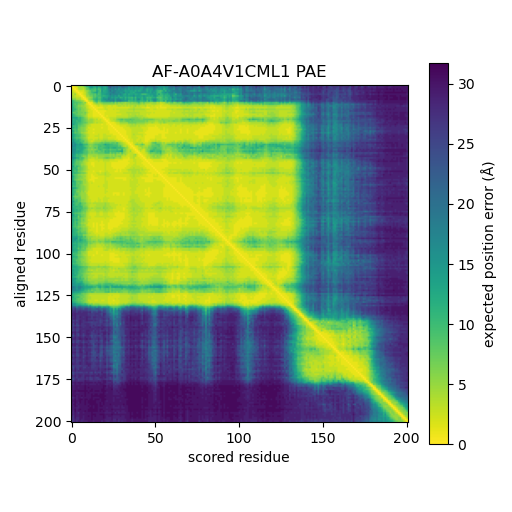O 1
ATOM 1398 N N . ASP A 1 183 ? -23.901 6.932 54.592 1.00 47.25 183 ASP A N 1
ATOM 1399 C CA . ASP A 1 183 ? -24.281 6.512 55.938 1.00 47.25 183 ASP A CA 1
ATOM 1400 C C . ASP A 1 183 ? -25.714 6.96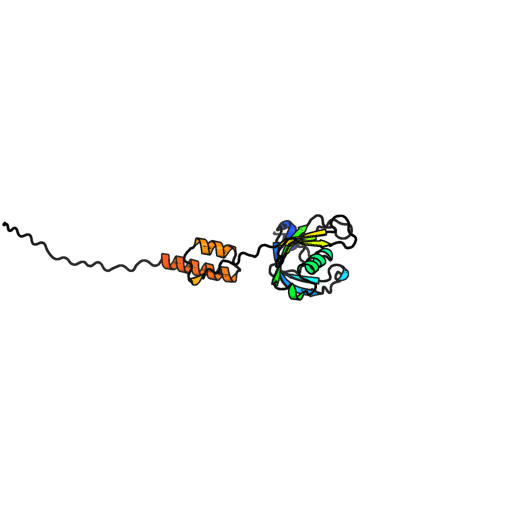0 56.283 1.00 47.25 183 ASP A C 1
ATOM 1402 O O . ASP A 1 183 ? -25.998 8.152 56.445 1.00 47.25 183 ASP A O 1
ATOM 1406 N N . GLN A 1 184 ? -26.646 6.006 56.339 1.00 46.28 184 GLN A N 1
ATOM 1407 C CA . GLN A 1 184 ? -27.983 6.271 56.862 1.00 46.28 184 GLN A CA 1
ATOM 1408 C C . GLN A 1 184 ? -27.836 6.551 58.363 1.00 46.28 184 GLN A C 1
ATOM 1410 O O . GLN A 1 184 ? -27.251 5.725 59.064 1.00 46.28 184 GLN A O 1
ATOM 1415 N N . PRO A 1 185 ? -28.346 7.677 58.896 1.00 41.66 185 PRO A N 1
ATOM 1416 C CA . PRO A 1 185 ? -28.223 7.946 60.318 1.00 41.66 185 PRO A CA 1
ATOM 1417 C C . PRO A 1 185 ? -28.986 6.877 61.104 1.00 41.66 185 PRO A C 1
ATOM 1419 O O . PRO A 1 185 ? -30.180 6.659 60.883 1.00 41.66 185 PRO A O 1
ATOM 1422 N N . ALA A 1 186 ? -28.270 6.218 62.015 1.00 44.09 186 ALA A N 1
ATOM 1423 C CA . ALA A 1 186 ? -28.822 5.305 63.000 1.00 44.09 186 ALA A CA 1
ATOM 1424 C C . ALA A 1 186 ? -29.963 5.998 63.758 1.00 44.09 186 ALA A C 1
ATOM 1426 O O . ALA A 1 186 ? -29.771 7.015 64.427 1.00 44.09 186 ALA A O 1
ATOM 1427 N N . LEU A 1 187 ? -31.178 5.469 63.609 1.00 44.53 187 LEU A N 1
ATOM 1428 C CA . LEU A 1 187 ? -32.302 5.836 64.457 1.00 44.53 187 LEU A CA 1
ATOM 1429 C C . LEU A 1 187 ? -32.157 5.085 65.779 1.00 44.53 187 LEU A C 1
ATOM 1431 O O . LEU A 1 187 ? -32.744 4.023 65.980 1.00 44.53 187 LEU A O 1
ATOM 1435 N N . ASP A 1 188 ? -31.366 5.665 66.673 1.00 40.25 188 ASP A N 1
ATOM 1436 C CA . ASP A 1 188 ? -31.336 5.308 68.083 1.00 40.25 188 ASP A CA 1
ATOM 1437 C C . ASP A 1 188 ? -32.567 5.948 68.745 1.00 40.25 188 ASP A C 1
ATOM 1439 O O . ASP A 1 188 ? -32.675 7.171 68.857 1.00 40.25 188 ASP A O 1
ATOM 1443 N N . GLY A 1 189 ? -33.542 5.125 69.133 1.00 36.38 189 GLY A N 1
ATOM 1444 C CA . GLY A 1 189 ? -34.823 5.583 69.673 1.00 36.38 189 GLY A CA 1
ATOM 1445 C C . GLY A 1 189 ? -35.509 4.524 70.526 1.00 36.38 189 GLY A C 1
ATOM 1446 O O . GLY A 1 189 ? -36.557 4.001 70.166 1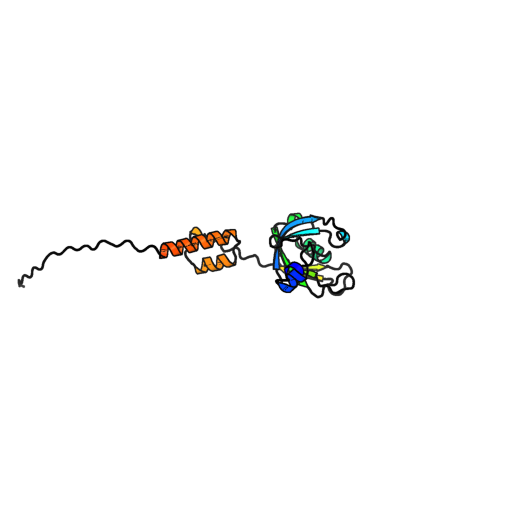.00 36.38 189 GLY A O 1
ATOM 1447 N N . GLU A 1 190 ? -34.875 4.214 71.649 1.00 37.91 190 GLU A N 1
ATOM 1448 C CA . GLU A 1 190 ? -35.389 3.493 72.815 1.00 37.91 190 GLU A CA 1
ATOM 1449 C C . GLU A 1 190 ? -36.793 3.955 73.248 1.00 37.91 190 GLU A C 1
ATOM 1451 O O . GLU A 1 190 ? -36.942 5.112 73.618 1.00 37.91 190 GLU A O 1
ATOM 1456 N N . TRP A 1 191 ? -37.789 3.051 73.276 1.00 39.59 191 TRP A N 1
ATOM 1457 C CA . TRP A 1 191 ? -38.957 3.127 74.176 1.00 39.59 191 TRP A CA 1
ATOM 1458 C C . TRP A 1 191 ? -39.458 1.722 74.573 1.00 39.59 191 TRP A C 1
ATOM 1460 O O . TRP A 1 191 ? -40.197 1.073 73.841 1.00 39.59 191 TRP A O 1
ATOM 1470 N N . ALA A 1 192 ? -39.009 1.312 75.763 1.00 37.25 192 ALA A N 1
ATOM 1471 C CA . ALA A 1 192 ? -39.715 0.625 76.851 1.00 37.25 192 ALA A CA 1
ATOM 1472 C C . ALA A 1 192 ? -40.572 -0.639 76.601 1.00 37.25 192 ALA A C 1
ATOM 1474 O O . ALA A 1 192 ? -41.656 -0.607 76.022 1.00 37.25 192 ALA A O 1
ATOM 1475 N N . ASP A 1 193 ? -40.128 -1.714 77.263 1.00 40.12 193 ASP A N 1
ATOM 1476 C CA . ASP A 1 193 ? -40.949 -2.742 77.908 1.00 40.12 193 ASP A CA 1
ATOM 1477 C C . ASP A 1 193 ? -42.242 -2.189 78.536 1.00 40.12 193 ASP A C 1
ATOM 1479 O O . ASP A 1 193 ? -42.201 -1.311 79.399 1.00 40.12 193 ASP A O 1
ATOM 1483 N N . VAL A 1 194 ? -43.369 -2.826 78.213 1.00 41.69 194 VAL A N 1
ATOM 1484 C CA . VAL A 1 194 ? -44.461 -3.074 79.165 1.00 41.69 194 VAL A CA 1
ATOM 1485 C C . VAL A 1 194 ? -45.039 -4.460 78.892 1.00 41.69 194 VAL A C 1
ATOM 1487 O O . VAL A 1 194 ? -45.750 -4.698 77.917 1.00 41.69 194 VAL A O 1
ATOM 1490 N N . ALA A 1 195 ? -44.707 -5.390 79.782 1.00 41.81 195 ALA A N 1
ATOM 1491 C CA . ALA A 1 195 ? -45.446 -6.623 79.974 1.00 41.81 195 ALA A CA 1
ATOM 1492 C C . ALA A 1 195 ? -46.758 -6.312 80.706 1.00 41.81 195 ALA A C 1
ATOM 1494 O O . ALA A 1 195 ? -46.720 -5.715 81.778 1.00 41.81 195 ALA A O 1
ATOM 1495 N N . GLU A 1 196 ? -47.894 -6.793 80.197 1.00 44.25 196 GLU A N 1
ATOM 1496 C CA . GLU A 1 196 ? -49.072 -7.041 81.032 1.00 44.25 196 GLU A CA 1
ATOM 1497 C C . GLU A 1 196 ? -49.884 -8.240 80.513 1.00 44.25 196 GLU A C 1
ATOM 1499 O O . GLU A 1 196 ? -50.408 -8.282 79.403 1.00 44.25 196 GLU A O 1
ATOM 1504 N N . THR A 1 197 ? -49.930 -9.252 81.373 1.00 43.88 197 THR A N 1
ATOM 1505 C CA . THR A 1 197 ? -50.840 -10.399 81.430 1.00 43.88 197 THR A CA 1
ATOM 1506 C C . THR A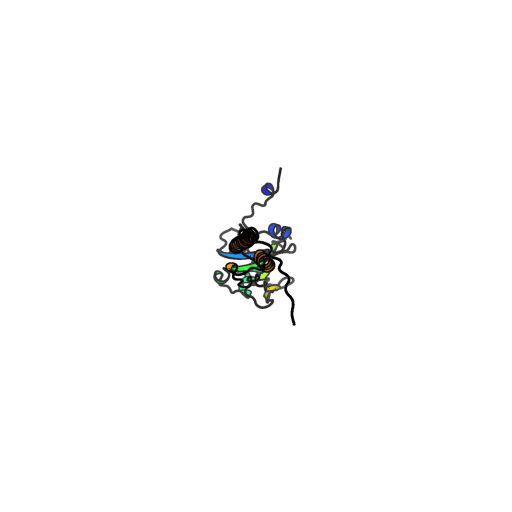 1 197 ? -52.321 -10.002 81.410 1.00 43.88 197 THR A C 1
ATOM 1508 O O . THR A 1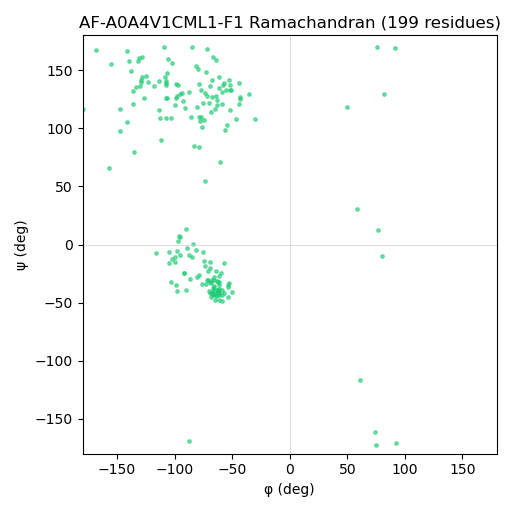 197 ? -52.720 -9.103 82.142 1.00 43.88 197 THR A O 1
ATOM 1511 N N . GLY A 1 198 ? -53.171 -10.767 80.713 1.00 35.62 198 GLY A N 1
ATOM 1512 C CA . GLY A 1 198 ? -54.632 -10.666 80.844 1.00 35.62 198 GLY A CA 1
ATOM 1513 C C . GLY A 1 198 ? -55.378 -11.661 79.952 1.00 35.62 198 GLY A C 1
ATOM 1514 O O . GLY A 1 198 ? -55.241 -11.609 78.739 1.00 35.62 198 GLY A O 1
ATOM 1515 N N . GLY A 1 199 ? -56.121 -12.599 80.547 1.00 36.81 199 GLY A N 1
ATOM 1516 C CA . GLY A 1 199 ? -56.754 -13.735 79.862 1.00 36.81 199 GLY A CA 1
ATOM 1517 C C . GLY A 1 199 ? -58.154 -13.502 79.266 1.00 36.81 199 GLY A C 1
ATOM 1518 O O . GLY A 1 199 ? -58.681 -12.394 79.279 1.00 36.81 199 GLY A O 1
ATOM 1519 N N . ALA A 1 200 ? -58.762 -14.635 78.873 1.00 42.44 200 ALA A N 1
ATOM 1520 C CA . ALA A 1 200 ? -60.127 -14.864 78.360 1.00 42.44 200 ALA A CA 1
ATOM 1521 C C . ALA A 1 200 ? -60.313 -14.553 76.856 1.00 42.44 200 ALA A C 1
ATOM 1523 O O . ALA A 1 200 ? -59.933 -13.490 76.389 1.00 42.44 200 ALA A O 1
ATOM 1524 N N . ARG A 1 201 ? -60.886 -15.426 76.020 1.00 41.16 201 ARG A N 1
ATOM 1525 C CA . ARG A 1 201 ? -61.847 -16.528 76.208 1.00 41.16 201 ARG A CA 1
ATOM 1526 C C . ARG A 1 201 ? -61.554 -17.689 75.261 1.00 41.16 201 ARG A C 1
ATOM 1528 O O . ARG A 1 201 ? -60.985 -17.417 74.183 1.00 41.16 201 ARG A O 1
#

Nearest PDB structures (foldseek):
  1p8l-assembly1_A  TM=4.986E-01  e=2.702E-01  Paramecium bursaria Chlorella virus 1
  8wr4-assembly1_B  TM=4.040E-01  e=6.019E-01  Chryseobacterium
  6zu5-assembly1_SCC  TM=3.433E-01  e=2.808E+00  Paranosema locustae
  8avg-assembly1_B  TM=3.486E-01  e=3.593E+00  Mus musculus

Radius of gyration: 30.79 Å; Cα contacts (8 Å, |Δi|>4): 282; chains: 1; bounding box: 88×31×102 Å

Secondary structure (DSSP, 8-state):
---HHHHS---SB--HHHHHHH-SEEEEEEEEEE--STTTTT--EEEEETTEEEEE---HHHHHHHHHHH-S-GGGGTT-EEEEEEETT-EETTEE--EEEEEEESS-SS-EEEE--TT-STT-EEEEEEPPPP-------TTT---HHHHHHHHHH--HHHHHHHHHHHHHHHHHTTS----PPP---------------